Protein AF-0000000084953713 (afdb_homodimer)

Nearest PDB structures (foldseek):
  1vki-assembly1_A  TM=9.094E-01  e=7.513E-18  Agrobacterium fabrum str. C58
  1vjf-assembly1_A  TM=9.190E-01  e=4.445E-17  Caulobacter vibrioides CB15
  8huz-assembly3_B  TM=8.891E-01  e=1.738E-14  Mus musculus
  8huz-assembly4_C  TM=8.453E-01  e=5.450E-14  Mus musculus
  8huz-assembly1_F  TM=8.270E-01  e=1.940E-13  Mus musculus

Structure (mmCIF, N/CA/C/O backbone):
data_AF-0000000084953713-model_v1
#
loop_
_entity.id
_entity.type
_entity.pdbx_description
1 polymer 'YbaK/proline--tRNA ligase associated domain protein'
#
loop_
_atom_site.group_PDB
_atom_site.id
_atom_site.type_symbol
_atom_site.label_atom_id
_atom_site.label_alt_id
_atom_site.label_comp_id
_atom_site.label_asym_id
_atom_site.label_entity_id
_atom_site.label_seq_id
_atom_site.pdbx_PDB_ins_code
_atom_site.Cartn_x
_atom_site.Cartn_y
_atom_site.Cartn_z
_atom_site.occupancy
_atom_site.B_iso_or_equiv
_atom_site.auth_seq_id
_atom_site.auth_comp_id
_atom_site.auth_asym_id
_atom_site.auth_atom_id
_atom_site.pdbx_PDB_model_num
ATOM 1 N N . MET A 1 1 ? -12.742 4.641 20.781 1 95.06 1 MET A N 1
ATOM 2 C CA . MET A 1 1 ? -12.25 4.719 19.406 1 95.06 1 MET A CA 1
ATOM 3 C C . MET A 1 1 ? -10.742 4.488 19.359 1 95.06 1 MET A C 1
ATOM 5 O O . MET A 1 1 ? -10.008 4.961 20.219 1 95.06 1 MET A O 1
ATOM 9 N N . ASN A 1 2 ? -10.25 3.674 18.422 1 96.38 2 ASN A N 1
ATOM 10 C CA . ASN A 1 2 ? -8.812 3.514 18.234 1 96.38 2 ASN A CA 1
ATOM 11 C C . ASN A 1 2 ? -8.148 4.824 17.812 1 96.38 2 ASN A C 1
ATOM 13 O O . ASN A 1 2 ? -8.82 5.734 17.328 1 96.38 2 ASN A O 1
ATOM 17 N N . GLY A 1 3 ? -6.832 4.906 18.094 1 97.62 3 GLY A N 1
ATOM 18 C CA . GLY A 1 3 ? -6.09 6.09 17.703 1 97.62 3 GLY A CA 1
ATOM 19 C C . GLY A 1 3 ? -5.734 6.996 18.859 1 97.62 3 GLY A C 1
ATOM 20 O O . GLY A 1 3 ? -5.777 6.57 20.016 1 97.62 3 GLY A O 1
ATOM 21 N N . ASP A 1 4 ? -5.371 8.211 18.609 1 98.5 4 ASP A N 1
ATOM 22 C CA . ASP A 1 4 ? -4.848 9.141 19.609 1 98.5 4 ASP A CA 1
ATOM 23 C C . ASP A 1 4 ? -5.977 9.938 20.266 1 98.5 4 ASP A C 1
ATOM 25 O O . ASP A 1 4 ? -6.652 10.727 19.609 1 98.5 4 ASP A O 1
ATOM 29 N N . PRO A 1 5 ? -6.18 9.797 21.562 1 98.56 5 PRO A N 1
ATOM 30 C CA . PRO A 1 5 ? -7.246 10.531 22.25 1 98.56 5 PRO A CA 1
ATOM 31 C C . PRO A 1 5 ? -7.082 12.047 22.141 1 98.56 5 PRO A C 1
ATOM 33 O O . PRO A 1 5 ? -8.078 12.781 22.156 1 98.56 5 PRO A O 1
ATOM 36 N N . ARG A 1 6 ? -5.875 12.539 22.047 1 98.62 6 ARG A N 1
ATOM 37 C CA . ARG A 1 6 ? -5.629 13.969 21.922 1 98.62 6 ARG A CA 1
ATOM 38 C C . ARG A 1 6 ? -6.223 14.508 20.625 1 98.62 6 ARG A C 1
ATOM 40 O O . ARG A 1 6 ? -6.691 15.648 20.578 1 98.62 6 ARG A O 1
ATOM 47 N N . LEU A 1 7 ? -6.176 13.648 19.594 1 98.88 7 LEU A N 1
ATOM 48 C CA . LEU A 1 7 ? -6.766 14.039 18.312 1 98.88 7 LEU A CA 1
ATOM 49 C C . LEU A 1 7 ? -8.273 14.227 18.453 1 98.88 7 LEU A C 1
ATOM 51 O O . LEU A 1 7 ? -8.812 15.25 18.016 1 98.88 7 LEU A O 1
ATOM 55 N N . TYR A 1 8 ? -8.914 13.281 19.062 1 98.81 8 TYR A N 1
ATOM 56 C CA . TYR A 1 8 ? -10.367 13.336 19.203 1 98.81 8 TYR A CA 1
ATOM 57 C C . TYR A 1 8 ? -10.789 14.523 20.047 1 98.81 8 TYR A C 1
ATOM 59 O O . TYR A 1 8 ? -11.773 15.195 19.75 1 98.81 8 TYR A O 1
ATOM 67 N N . ALA A 1 9 ? -10.062 14.75 21.078 1 98.75 9 ALA A N 1
ATOM 68 C CA . ALA A 1 9 ? -10.336 15.906 21.922 1 98.75 9 ALA A CA 1
ATOM 69 C C . ALA A 1 9 ? -10.211 17.203 21.141 1 98.75 9 ALA A C 1
ATOM 71 O O . ALA A 1 9 ? -11.039 18.109 21.281 1 98.75 9 ALA A O 1
ATOM 72 N N . LEU A 1 10 ? -9.172 17.297 20.344 1 98.75 10 LEU A N 1
ATOM 73 C CA . LEU A 1 10 ? -8.953 18.5 19.547 1 98.75 10 LEU A CA 1
ATOM 74 C C . LEU A 1 10 ? -10.078 18.688 18.531 1 98.75 10 LEU A C 1
ATOM 76 O O . LEU A 1 10 ? -10.578 19.797 18.359 1 98.75 10 LEU A O 1
ATOM 80 N N . LEU A 1 11 ? -10.484 17.609 17.828 1 98.88 11 LEU A N 1
ATOM 81 C CA . LEU A 1 11 ? -11.555 17.719 16.844 1 98.88 11 LEU A CA 1
ATOM 82 C C . LEU A 1 11 ? -12.859 18.172 17.5 1 98.88 11 LEU A C 1
ATOM 84 O O . LEU A 1 11 ? -13.586 18.984 16.922 1 98.88 11 LEU A O 1
ATOM 88 N N . GLU A 1 12 ? -13.062 17.656 18.672 1 98.69 12 GLU A N 1
ATOM 89 C CA . GLU A 1 12 ? -14.234 18.078 19.422 1 98.69 12 GLU A CA 1
ATOM 90 C C . GLU A 1 12 ? -14.148 19.562 19.781 1 98.69 12 GLU A C 1
ATOM 92 O O . GLU A 1 12 ? -15.117 20.297 19.594 1 98.69 12 GLU A O 1
ATOM 97 N N . GLN A 1 13 ? -13.07 19.969 20.281 1 98.62 13 GLN A N 1
ATOM 98 C CA . GLN A 1 13 ? -12.844 21.375 20.656 1 98.62 13 GLN A CA 1
ATOM 99 C C . GLN A 1 13 ? -13.086 22.297 19.469 1 98.62 13 GLN A C 1
ATOM 101 O O . GLN A 1 13 ? -13.641 23.375 19.625 1 98.62 13 GLN A O 1
ATOM 106 N N . LEU A 1 14 ? -12.68 21.828 18.281 1 98.69 14 LEU A N 1
ATOM 107 C CA . LEU A 1 14 ? -12.781 22.641 17.078 1 98.69 14 LEU A CA 1
ATOM 108 C C . LEU A 1 14 ? -14.164 22.516 16.438 1 98.69 14 LEU A C 1
ATOM 110 O O . LEU A 1 14 ? -14.461 23.172 15.445 1 98.69 14 LEU A O 1
ATOM 114 N N . GLY A 1 15 ? -14.961 21.656 16.953 1 98.75 15 GLY A N 1
ATOM 115 C CA . GLY A 1 15 ? -16.281 21.406 16.375 1 98.75 15 GLY A CA 1
ATOM 116 C C . GLY A 1 15 ? -16.234 20.734 15.023 1 98.75 15 GLY A C 1
ATOM 117 O O . GLY A 1 15 ? -17.078 20.984 14.164 1 98.75 15 GLY A O 1
ATOM 118 N N . ILE A 1 16 ? -15.211 19.969 14.836 1 98.88 16 ILE A N 1
ATOM 119 C CA . ILE A 1 16 ? -15.047 19.281 13.562 1 98.88 16 ILE A CA 1
ATOM 120 C C . ILE A 1 16 ? -15.742 17.922 13.625 1 98.88 16 ILE A C 1
ATOM 122 O O . ILE A 1 16 ? -15.398 17.078 14.445 1 98.88 16 ILE A O 1
ATOM 126 N N . LYS A 1 17 ? -16.703 17.75 12.758 1 98.62 17 LYS A N 1
ATOM 127 C CA . LYS A 1 17 ? -17.406 16.484 12.656 1 98.62 17 LYS A CA 1
ATOM 128 C C . LYS A 1 17 ? -16.641 15.5 11.766 1 98.62 17 LYS A C 1
ATOM 130 O O . LYS A 1 17 ? -15.984 15.906 10.812 1 98.62 17 LYS A O 1
ATOM 135 N N . PHE A 1 18 ? -16.797 14.219 12.086 1 98.75 18 PHE A N 1
ATOM 136 C CA . PHE A 1 18 ? -16.141 13.18 11.297 1 98.75 18 PHE A CA 1
ATOM 137 C C . PHE A 1 18 ? -16.938 11.883 11.352 1 98.75 18 PHE A C 1
ATOM 139 O O . PHE A 1 18 ? -17.766 11.68 12.258 1 98.75 18 PHE A O 1
ATOM 146 N N . GLU A 1 19 ? -16.797 11.094 10.328 1 98.38 19 GLU A N 1
ATOM 147 C CA . GLU A 1 19 ? -17.203 9.695 10.344 1 98.38 19 GLU A CA 1
ATOM 148 C C . GLU A 1 19 ? -16.047 8.781 10.75 1 98.38 19 GLU A C 1
ATOM 150 O O . GLU A 1 19 ? -14.922 8.938 10.266 1 98.38 19 GLU A O 1
ATOM 155 N N . TYR A 1 20 ? -16.281 7.863 11.688 1 98.19 20 TYR A N 1
ATOM 156 C CA . TYR A 1 20 ? -15.289 6.922 12.203 1 98.19 20 TYR A CA 1
ATOM 157 C C . TYR A 1 20 ? -15.508 5.527 11.625 1 98.19 20 TYR A C 1
ATOM 159 O O . TYR A 1 20 ? -16.625 4.996 11.68 1 98.19 20 TYR A O 1
ATOM 167 N N . LEU A 1 21 ? -14.445 4.969 11.031 1 97.69 21 LEU A N 1
ATOM 168 C CA . LEU A 1 21 ? -14.477 3.613 10.492 1 97.69 21 LEU A CA 1
ATOM 169 C C . LEU A 1 21 ? -13.375 2.756 11.109 1 97.69 21 LEU A C 1
ATOM 171 O O . LEU A 1 21 ? -12.195 3.064 10.969 1 97.69 21 LEU A O 1
ATOM 175 N N . GLU A 1 22 ? -13.727 1.697 11.773 1 97.62 22 GLU A N 1
ATOM 176 C CA . GLU A 1 22 ? -12.734 0.752 12.281 1 97.62 22 GLU A CA 1
ATOM 177 C C . GLU A 1 22 ? -12.516 -0.397 11.305 1 97.62 22 GLU A C 1
ATOM 179 O O . GLU A 1 22 ? -13.469 -0.904 10.703 1 97.62 22 GLU A O 1
ATOM 184 N N . HIS A 1 23 ? -11.367 -0.815 11.086 1 96.88 23 HIS A N 1
ATOM 185 C CA . HIS A 1 23 ? -10.992 -1.885 10.172 1 96.88 23 HIS A CA 1
ATOM 186 C C . HIS A 1 23 ? -9.633 -2.479 10.539 1 96.88 23 HIS A C 1
ATOM 188 O O . HIS A 1 23 ? -8.852 -1.849 11.258 1 96.88 23 HIS A O 1
ATOM 194 N N . PRO A 1 24 ? -9.32 -3.734 10.125 1 95.31 24 PRO A N 1
ATOM 195 C CA . PRO A 1 24 ? -7.953 -4.23 10.289 1 95.31 24 PRO A CA 1
ATOM 196 C C . PRO A 1 24 ? -6.945 -3.488 9.414 1 95.31 24 PRO A C 1
ATOM 198 O O . PRO A 1 24 ? -7.34 -2.719 8.531 1 95.31 24 PRO A O 1
ATOM 201 N N . PRO A 1 25 ? -5.668 -3.646 9.742 1 95 25 PRO A N 1
ATOM 202 C CA . PRO A 1 25 ? -4.676 -3.1 8.812 1 95 25 PRO A CA 1
ATOM 203 C C . PRO A 1 25 ? -4.828 -3.652 7.398 1 95 25 PRO A C 1
ATOM 205 O O . PRO A 1 25 ? -5.137 -4.832 7.219 1 95 25 PRO A O 1
ATOM 208 N N . ALA A 1 26 ? -4.668 -2.859 6.426 1 94.25 26 ALA A N 1
ATOM 209 C CA . ALA A 1 26 ? -4.785 -3.258 5.027 1 94.25 26 ALA A CA 1
ATOM 210 C C . ALA A 1 26 ? -3.426 -3.24 4.336 1 94.25 26 ALA A C 1
ATOM 212 O O . ALA A 1 26 ? -2.805 -2.184 4.199 1 94.25 26 ALA A O 1
ATOM 213 N N . PRO A 1 27 ? -3.02 -4.328 3.824 1 93.12 27 PRO A N 1
ATOM 214 C CA . PRO A 1 27 ? -1.682 -4.391 3.232 1 93.12 27 PRO A CA 1
ATOM 215 C C . PRO A 1 27 ? -1.618 -3.754 1.846 1 93.12 27 PRO A C 1
ATOM 217 O O . PRO A 1 27 ? -0.529 -3.453 1.349 1 93.12 27 PRO A O 1
ATOM 220 N N . THR A 1 28 ? -2.822 -3.67 1.147 1 92.94 28 THR A N 1
ATOM 221 C CA . THR A 1 28 ? -2.879 -3.051 -0.172 1 92.94 28 THR A CA 1
ATOM 222 C C . THR A 1 28 ? -4.043 -2.066 -0.257 1 92.94 28 THR A C 1
ATOM 224 O O . THR A 1 28 ? -4.992 -2.148 0.526 1 92.94 28 THR A O 1
ATOM 227 N N . ILE A 1 29 ? -3.939 -1.215 -1.23 1 93 29 ILE A N 1
ATOM 228 C CA . ILE A 1 29 ? -4.977 -0.21 -1.441 1 93 29 ILE A CA 1
ATOM 229 C C . ILE A 1 29 ? -6.297 -0.894 -1.79 1 93 29 ILE A C 1
ATOM 231 O O . ILE A 1 29 ? -7.363 -0.455 -1.357 1 93 29 ILE A O 1
ATOM 235 N N . GLU A 1 30 ? -6.219 -1.999 -2.559 1 94.5 30 GLU A N 1
ATOM 236 C CA . GLU A 1 30 ? -7.422 -2.723 -2.961 1 94.5 30 GLU A CA 1
ATOM 237 C C . GLU A 1 30 ? -8.156 -3.289 -1.748 1 94.5 30 GLU A C 1
ATOM 239 O O . GLU A 1 30 ? -9.383 -3.223 -1.674 1 94.5 30 GLU A O 1
ATOM 244 N N . ILE A 1 31 ? -7.445 -3.789 -0.799 1 94.25 31 ILE A N 1
ATOM 245 C CA . ILE A 1 31 ? -8.039 -4.305 0.432 1 94.25 31 ILE A CA 1
ATOM 246 C C . ILE A 1 31 ? -8.633 -3.152 1.239 1 94.25 31 ILE A C 1
ATOM 248 O O . ILE A 1 31 ? -9.758 -3.248 1.732 1 94.25 31 ILE A O 1
ATOM 252 N N . ALA A 1 32 ? -7.902 -2.078 1.335 1 94.19 32 ALA A N 1
ATOM 253 C CA . ALA A 1 32 ? -8.367 -0.907 2.072 1 94.19 32 ALA A CA 1
ATOM 254 C C . ALA A 1 32 ? -9.695 -0.401 1.514 1 94.19 32 ALA A C 1
ATOM 256 O O . ALA A 1 32 ? -10.602 -0.054 2.271 1 94.19 32 ALA A O 1
ATOM 257 N N . LYS A 1 33 ? -9.797 -0.372 0.27 1 93.31 33 LYS A N 1
ATOM 258 C CA . LYS A 1 33 ? -10.992 0.136 -0.406 1 93.31 33 LYS A CA 1
ATOM 259 C C . LYS A 1 33 ? -12.234 -0.649 0.005 1 93.31 33 LYS A C 1
ATOM 261 O O . LYS A 1 33 ? -13.336 -0.101 0.041 1 93.31 33 LYS A O 1
ATOM 266 N N . GLN A 1 34 ? -12.062 -1.864 0.36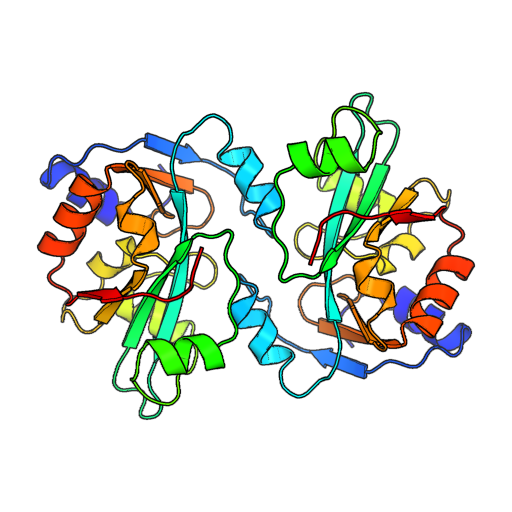5 1 91.19 34 GLN A N 1
ATOM 267 C CA . GLN A 1 34 ? -13.195 -2.668 0.825 1 91.19 34 GLN A CA 1
ATOM 268 C C . GLN A 1 34 ? -13.758 -2.123 2.135 1 91.19 34 GLN A C 1
ATOM 270 O O . GLN A 1 34 ? -14.977 -2.119 2.338 1 91.19 34 GLN A O 1
ATOM 275 N N . TYR A 1 35 ? -12.883 -1.692 2.924 1 92.69 35 TYR A N 1
ATOM 276 C CA . TYR A 1 35 ? -13.305 -1.177 4.223 1 92.69 35 TYR A CA 1
ATOM 277 C C . TYR A 1 35 ? -13.883 0.226 4.094 1 92.69 35 TYR A C 1
ATOM 279 O O . TYR A 1 35 ? -14.617 0.684 4.969 1 92.69 35 TYR A O 1
ATOM 287 N N . TRP A 1 36 ? -13.531 0.849 2.996 1 92.62 36 TRP A N 1
ATOM 288 C CA . TRP A 1 36 ? -13.984 2.213 2.75 1 92.62 36 TRP A CA 1
ATOM 289 C C . TRP A 1 36 ? -15.258 2.219 1.906 1 92.62 36 TRP A C 1
ATOM 291 O O . TRP A 1 36 ? -15.898 3.26 1.748 1 92.62 36 TRP A O 1
ATOM 301 N N . ALA A 1 37 ? -15.602 1.046 1.43 1 88.81 37 ALA A N 1
ATOM 302 C CA . ALA A 1 37 ? -16.75 0.945 0.536 1 88.81 37 ALA A CA 1
ATOM 303 C C . ALA A 1 37 ? -18 1.524 1.187 1 88.81 37 ALA A C 1
ATOM 305 O O . ALA A 1 37 ? -18.281 1.262 2.359 1 88.81 37 ALA A O 1
ATOM 306 N N . GLY A 1 38 ? -18.797 2.311 0.451 1 90.5 38 GLY A N 1
ATOM 307 C CA . GLY A 1 38 ? -20.016 2.91 0.961 1 90.5 38 GLY A CA 1
ATOM 308 C C . GLY A 1 38 ? -19.797 4.289 1.561 1 90.5 38 GLY A C 1
ATOM 309 O O . GLY A 1 38 ? -20.766 4.957 1.955 1 90.5 38 GLY A O 1
ATOM 310 N N . HIS A 1 39 ? -18.547 4.621 1.693 1 92 39 HIS A N 1
ATOM 311 C CA . HIS A 1 39 ? -18.219 5.941 2.215 1 92 39 HIS A CA 1
ATOM 312 C C . HIS A 1 39 ? -17.609 6.82 1.13 1 92 39 HIS A C 1
ATOM 314 O O . HIS A 1 39 ? -16.562 6.484 0.565 1 92 39 HIS A O 1
ATOM 320 N N . ASP A 1 40 ? -18.281 7.859 0.895 1 93.06 40 ASP A N 1
ATOM 321 C CA . ASP A 1 40 ? -17.812 8.773 -0.149 1 93.06 40 ASP A CA 1
ATOM 322 C C . ASP A 1 40 ? -16.734 9.711 0.378 1 93.06 40 ASP A C 1
ATOM 324 O O . ASP A 1 40 ? -17.031 10.695 1.057 1 93.06 40 ASP A O 1
ATOM 328 N N . ALA A 1 41 ? -15.508 9.484 0.083 1 97.44 41 ALA A N 1
ATOM 329 C CA . ALA A 1 41 ? -14.359 10.289 0.479 1 97.44 41 ALA A CA 1
ATOM 330 C C . ALA A 1 41 ? -13.133 9.945 -0.364 1 97.44 41 ALA A C 1
ATOM 332 O O . ALA A 1 41 ? -13.031 8.844 -0.904 1 97.44 41 ALA A O 1
ATOM 333 N N . LYS A 1 42 ? -12.281 10.906 -0.579 1 97.19 42 LYS A N 1
ATOM 334 C CA . LYS A 1 42 ? -10.953 10.617 -1.102 1 97.19 42 LYS A CA 1
ATOM 335 C C . LYS A 1 42 ? -10.023 10.109 0.001 1 97.19 42 LYS A C 1
ATOM 337 O O . LYS A 1 42 ? -9.766 10.82 0.974 1 97.19 42 LYS A O 1
ATOM 342 N N . HIS A 1 43 ? -9.617 8.875 -0.116 1 96.81 43 HIS A N 1
ATOM 343 C CA . HIS A 1 43 ? -8.672 8.312 0.839 1 96.81 43 HIS A CA 1
ATOM 344 C C . HIS A 1 43 ? -7.234 8.672 0.473 1 96.81 43 HIS A C 1
ATOM 346 O O . HIS A 1 43 ? -6.844 8.586 -0.694 1 96.81 43 HIS A O 1
ATOM 352 N N . CYS A 1 44 ? -6.48 9.062 1.479 1 97.56 44 CYS A N 1
ATOM 353 C CA . CYS A 1 44 ? -5.191 9.68 1.204 1 97.56 44 CYS A CA 1
ATOM 354 C C . CYS A 1 44 ? -4.051 8.836 1.76 1 97.56 44 CYS A C 1
ATOM 356 O O . CYS A 1 44 ? -4.23 8.109 2.734 1 97.56 44 CYS A O 1
ATOM 358 N N . LYS A 1 45 ? -2.967 8.859 1.082 1 95.94 45 LYS A N 1
ATOM 359 C CA . LYS A 1 45 ? -1.72 8.383 1.678 1 95.94 45 LYS A CA 1
ATOM 360 C C . LYS A 1 45 ? -0.799 9.547 2.025 1 95.94 45 LYS A C 1
ATOM 362 O O . LYS A 1 45 ? -0.945 10.648 1.483 1 95.94 45 LYS A O 1
ATOM 367 N N . ASN A 1 46 ? 0.09 9.328 2.93 1 98.31 46 ASN A N 1
ATOM 368 C CA . ASN A 1 46 ? 0.958 10.328 3.551 1 98.31 46 ASN A CA 1
ATOM 369 C C . ASN A 1 46 ? 2.414 9.867 3.564 1 98.31 46 ASN A C 1
ATOM 371 O O . ASN A 1 46 ? 2.74 8.836 4.148 1 98.31 46 ASN A O 1
ATOM 375 N N . LEU A 1 47 ? 3.219 10.617 2.91 1 98.5 47 LEU A N 1
ATOM 376 C CA . LEU A 1 47 ? 4.645 10.328 2.832 1 98.5 47 LEU A CA 1
ATOM 377 C C . LEU A 1 47 ? 5.449 11.32 3.66 1 98.5 47 LEU A C 1
ATOM 379 O O . LEU A 1 47 ? 5.281 12.531 3.518 1 98.5 47 LEU A O 1
ATOM 383 N N . PHE A 1 48 ? 6.266 10.844 4.535 1 98.81 48 PHE A N 1
ATOM 384 C CA . PHE A 1 48 ? 7.031 11.688 5.449 1 98.81 48 PHE A CA 1
ATOM 385 C C . PHE A 1 48 ? 8.508 11.672 5.09 1 98.81 48 PHE A C 1
ATOM 387 O O . PHE A 1 48 ? 9.164 10.633 5.184 1 98.81 48 PHE A O 1
ATOM 394 N N . PHE A 1 49 ? 9.055 12.867 4.699 1 98.69 49 PHE A N 1
ATOM 395 C CA . PHE A 1 49 ? 10.414 12.992 4.191 1 98.69 49 PHE A CA 1
ATOM 396 C C . PHE A 1 49 ? 11.242 13.906 5.078 1 98.69 49 PHE A C 1
ATOM 398 O O . PHE A 1 49 ? 10.695 14.695 5.852 1 98.69 49 PHE A O 1
ATOM 405 N N . ARG A 1 50 ? 12.516 13.727 4.973 1 98.44 50 ARG A N 1
ATOM 406 C CA . ARG A 1 50 ? 13.477 14.742 5.395 1 98.44 50 ARG A CA 1
ATOM 407 C C . ARG A 1 50 ? 14.367 15.172 4.234 1 98.44 50 ARG A C 1
ATOM 409 O O . ARG A 1 50 ? 14.523 14.43 3.258 1 98.44 50 ARG A O 1
ATOM 416 N N . ASN A 1 51 ? 14.922 16.375 4.34 1 97.88 51 ASN A N 1
ATOM 417 C CA . ASN A 1 51 ? 15.922 16.797 3.367 1 97.88 51 ASN A CA 1
ATOM 418 C C . ASN A 1 51 ? 17.266 16.141 3.629 1 97.88 51 ASN A C 1
ATOM 420 O O . ASN A 1 51 ? 17.422 15.383 4.59 1 97.88 51 ASN A O 1
ATOM 424 N N . HIS A 1 52 ? 18.188 16.406 2.76 1 95.88 52 HIS A N 1
ATOM 425 C CA . HIS A 1 52 ? 19.5 15.789 2.82 1 95.88 52 HIS A CA 1
ATOM 426 C C . HIS A 1 52 ? 20.203 16.094 4.141 1 95.88 52 HIS A C 1
ATOM 428 O O . HIS A 1 52 ? 20.781 15.203 4.766 1 95.88 52 HIS A O 1
ATOM 434 N N . LYS A 1 53 ? 20.109 17.312 4.578 1 96.88 53 LYS A N 1
ATOM 435 C CA . LYS A 1 53 ? 20.781 17.75 5.805 1 96.88 53 LYS A CA 1
ATOM 436 C C . LYS A 1 53 ? 20.062 17.203 7.039 1 96.88 53 LYS A C 1
ATOM 438 O O . LYS A 1 53 ? 20.641 17.188 8.133 1 96.88 53 LYS A O 1
ATOM 443 N N . GLY A 1 54 ? 18.875 16.828 6.93 1 97.56 54 GLY A N 1
ATOM 444 C CA . GLY A 1 54 ? 18.109 16.219 8.016 1 97.56 54 GLY A CA 1
ATOM 445 C C . GLY A 1 54 ? 17.469 17.234 8.945 1 97.56 54 GLY A C 1
ATOM 446 O O . GLY A 1 54 ? 16.984 16.891 10.016 1 97.56 54 GLY A O 1
ATOM 447 N N . ASN A 1 55 ? 17.469 18.453 8.516 1 97.94 55 ASN A N 1
ATOM 448 C CA . ASN A 1 55 ? 16.953 19.484 9.406 1 97.94 55 ASN A CA 1
ATOM 449 C C . ASN A 1 55 ? 15.625 20.047 8.922 1 97.94 55 ASN A C 1
ATOM 451 O O . ASN A 1 55 ? 15.047 20.938 9.555 1 97.94 55 ASN A O 1
ATOM 455 N N . CYS A 1 56 ? 15.117 19.625 7.781 1 98.56 56 CYS A N 1
ATOM 456 C CA . CYS A 1 56 ? 13.781 19.922 7.281 1 98.56 56 CYS A CA 1
ATOM 457 C C . CYS A 1 56 ? 12.977 18.641 7.082 1 98.56 56 CYS A C 1
ATOM 459 O O . CYS A 1 56 ? 13.508 17.625 6.629 1 98.56 56 CYS A O 1
ATOM 461 N N . HIS A 1 57 ? 11.711 18.703 7.449 1 98.94 57 HIS A N 1
ATOM 462 C CA . HIS A 1 57 ? 10.805 17.562 7.297 1 98.94 57 HIS A CA 1
ATOM 463 C C . HIS A 1 57 ? 9.547 17.953 6.531 1 98.94 57 HIS A C 1
ATOM 465 O O . HIS A 1 57 ? 9.031 19.062 6.703 1 98.94 57 HIS A O 1
ATOM 471 N N . TYR A 1 58 ? 9.094 17.047 5.672 1 98.94 58 TYR A N 1
ATOM 472 C CA . TYR A 1 58 ? 7.965 17.297 4.781 1 98.94 58 TYR A CA 1
ATOM 473 C C . TYR A 1 58 ? 6.938 16.188 4.875 1 98.94 58 TYR A C 1
ATOM 475 O O . TYR A 1 58 ? 7.293 15 4.855 1 98.94 58 TYR A O 1
ATOM 483 N N . LEU A 1 59 ? 5.742 16.516 5.016 1 98.94 59 LEU A N 1
ATOM 484 C CA . LEU A 1 59 ? 4.613 15.602 4.895 1 98.94 59 LEU A CA 1
ATOM 485 C C . LEU A 1 59 ? 3.869 15.828 3.584 1 98.94 59 LEU A C 1
ATOM 487 O O . LEU A 1 59 ? 3.346 16.922 3.338 1 98.94 59 LEU A O 1
ATOM 491 N N . VAL A 1 60 ? 3.889 14.828 2.768 1 98.81 60 VAL A N 1
ATOM 492 C CA . VAL A 1 60 ? 3.26 14.93 1.454 1 98.81 60 VAL A CA 1
ATOM 493 C C . VAL A 1 60 ? 1.965 14.117 1.439 1 98.81 60 VAL A C 1
ATOM 495 O O . VAL A 1 60 ? 1.975 12.914 1.717 1 98.81 60 VAL A O 1
ATOM 498 N N . ILE A 1 61 ? 0.858 14.766 1.118 1 98.75 61 ILE A N 1
ATOM 499 C CA . ILE A 1 61 ? -0.463 14.148 1.154 1 98.75 61 ILE A CA 1
ATOM 500 C C . ILE A 1 61 ? -1.025 14.047 -0.262 1 98.75 61 ILE A C 1
ATOM 502 O O . ILE A 1 61 ? -1.107 15.055 -0.975 1 98.75 61 ILE A O 1
ATOM 506 N N . LEU A 1 62 ? -1.357 12.875 -0.679 1 97.81 62 LEU A N 1
ATOM 507 C CA . LEU A 1 62 ? -1.902 12.648 -2.014 1 97.81 62 LEU A CA 1
ATOM 508 C C . LEU A 1 62 ? -2.883 11.484 -2.012 1 97.81 62 LEU A C 1
ATOM 510 O O . LEU A 1 62 ? -3.062 10.82 -0.987 1 97.81 62 LEU A O 1
ATOM 514 N N . ASP A 1 63 ? -3.57 11.305 -3.125 1 96.62 63 ASP A N 1
ATOM 515 C CA . ASP A 1 63 ? -4.555 10.242 -3.312 1 96.62 63 ASP A CA 1
ATOM 516 C C . ASP A 1 63 ? -3.908 8.867 -3.172 1 96.62 63 ASP A C 1
ATOM 518 O O . ASP A 1 63 ? -2.844 8.609 -3.74 1 96.62 63 ASP A O 1
ATOM 522 N N . CYS A 1 64 ? -4.551 7.98 -2.436 1 94.56 64 CYS A N 1
ATOM 523 C CA . CYS A 1 64 ? -3.992 6.656 -2.184 1 94.56 64 CYS A CA 1
ATOM 524 C C . CYS A 1 64 ? -3.889 5.855 -3.477 1 94.56 64 CYS A C 1
ATOM 526 O O . CYS A 1 64 ? -3.07 4.941 -3.58 1 94.56 64 CYS A O 1
ATOM 528 N N . ASP A 1 65 ? -4.645 6.227 -4.527 1 91.19 65 ASP A N 1
ATOM 529 C CA . ASP A 1 65 ? -4.676 5.504 -5.793 1 91.19 65 ASP A CA 1
ATOM 530 C C . ASP A 1 65 ? -3.467 5.859 -6.656 1 91.19 65 ASP A C 1
ATOM 532 O O . ASP A 1 65 ? -3.182 5.18 -7.645 1 91.19 65 ASP A O 1
ATOM 536 N N . CYS A 1 66 ? -2.801 6.895 -6.191 1 91.25 66 CYS A N 1
ATOM 537 C CA . CYS A 1 66 ? -1.691 7.379 -7.004 1 91.25 66 CYS A CA 1
ATOM 538 C C . CYS A 1 66 ? -0.362 6.844 -6.488 1 91.25 66 CYS A C 1
ATOM 540 O O . CYS A 1 66 ? -0.137 6.793 -5.277 1 91.25 66 CYS A O 1
ATOM 542 N N . ALA A 1 67 ? 0.44 6.344 -7.395 1 89.12 67 ALA A N 1
ATOM 543 C CA . ALA A 1 67 ? 1.805 5.938 -7.066 1 89.12 67 ALA A CA 1
ATOM 544 C C . ALA A 1 67 ? 2.824 6.773 -7.84 1 89.12 67 ALA A C 1
ATOM 546 O O . ALA A 1 67 ? 2.646 7.031 -9.031 1 89.12 67 ALA A O 1
ATOM 547 N N . MET A 1 68 ? 3.832 7.234 -7.102 1 90.12 68 MET A N 1
ATOM 548 C CA . MET A 1 68 ? 4.859 8.07 -7.711 1 90.12 68 MET A CA 1
ATOM 549 C C . MET A 1 68 ? 6.254 7.621 -7.285 1 90.12 68 MET A C 1
ATOM 551 O O . MET A 1 68 ? 6.438 7.137 -6.168 1 90.12 68 MET A O 1
ATOM 555 N N . ASP A 1 69 ? 7.207 7.844 -8.219 1 86.31 69 ASP A N 1
ATOM 556 C CA . ASP A 1 69 ? 8.594 7.641 -7.82 1 86.31 69 ASP A CA 1
ATOM 557 C C . ASP A 1 69 ? 9.133 8.844 -7.047 1 86.31 69 ASP A C 1
ATOM 559 O O . ASP A 1 69 ? 8.695 9.977 -7.27 1 86.31 69 ASP A O 1
ATOM 563 N N . ILE A 1 70 ? 10.023 8.562 -6.207 1 90.94 70 ILE A N 1
ATOM 564 C CA . ILE A 1 70 ? 10.57 9.594 -5.324 1 90.94 70 ILE A CA 1
ATOM 565 C C . ILE A 1 70 ? 11.203 10.703 -6.156 1 90.94 70 ILE A C 1
ATOM 567 O O . ILE A 1 70 ? 11.148 11.875 -5.785 1 90.94 70 ILE A O 1
ATOM 571 N N . HIS A 1 71 ? 11.742 10.367 -7.328 1 91.25 71 HIS A N 1
ATOM 572 C CA . HIS A 1 71 ? 12.375 11.375 -8.172 1 91.25 71 HIS A CA 1
ATOM 573 C C . HIS A 1 71 ? 11.344 12.352 -8.719 1 91.25 71 HIS A C 1
ATOM 575 O O . HIS A 1 71 ? 11.602 13.555 -8.812 1 91.25 71 HIS A O 1
ATOM 581 N N . ALA A 1 72 ? 10.211 11.766 -9.062 1 92.81 72 ALA A N 1
ATOM 582 C CA . ALA A 1 72 ? 9.117 12.625 -9.523 1 92.81 72 ALA A CA 1
ATOM 583 C C . ALA A 1 72 ? 8.641 13.547 -8.406 1 92.81 72 ALA A C 1
ATOM 585 O O . ALA A 1 72 ? 8.375 14.734 -8.648 1 92.81 72 ALA A O 1
ATOM 586 N N . ILE A 1 73 ? 8.625 13.062 -7.227 1 95.44 73 ILE A N 1
ATOM 587 C CA . ILE A 1 73 ? 8.195 13.852 -6.074 1 95.44 73 ILE A CA 1
ATOM 588 C C . ILE A 1 73 ? 9.203 14.961 -5.805 1 95.44 73 ILE A C 1
ATOM 590 O O . ILE A 1 73 ? 8.828 16.125 -5.625 1 95.44 73 ILE A O 1
ATOM 594 N N . GLU A 1 74 ? 10.461 14.617 -5.883 1 95.44 74 GLU A N 1
ATOM 595 C CA . GLU A 1 74 ? 11.547 15.578 -5.68 1 95.44 74 GLU A CA 1
ATOM 596 C C . GLU A 1 74 ? 11.438 16.734 -6.66 1 95.44 74 GLU A C 1
ATOM 598 O O . GLU A 1 74 ? 11.531 17.906 -6.262 1 95.44 74 GLU A O 1
ATOM 603 N N . LYS A 1 75 ? 11.188 16.391 -7.824 1 95.44 75 LYS A N 1
ATOM 604 C CA . LYS A 1 75 ? 11.094 17.406 -8.875 1 95.44 75 LYS A CA 1
ATOM 605 C C . LYS A 1 75 ? 9.93 18.344 -8.633 1 95.44 75 LYS A C 1
ATOM 607 O O . LYS A 1 75 ? 10.055 19.562 -8.828 1 95.44 75 LYS A O 1
ATOM 612 N N . ARG A 1 76 ? 8.867 17.812 -8.172 1 95.69 76 ARG A N 1
ATOM 613 C CA . ARG A 1 76 ? 7.66 18.625 -7.992 1 95.69 76 ARG A CA 1
ATOM 614 C C . ARG A 1 76 ? 7.766 19.484 -6.742 1 95.69 76 ARG A C 1
ATOM 616 O O . ARG A 1 76 ? 7.277 20.625 -6.727 1 95.69 76 ARG A O 1
ATOM 623 N N . LEU A 1 77 ? 8.406 19 -5.703 1 96.81 77 LEU A N 1
ATOM 624 C CA . LEU A 1 77 ? 8.5 19.734 -4.441 1 96.81 77 LEU A CA 1
ATOM 625 C C . LEU A 1 77 ? 9.555 20.828 -4.523 1 96.81 77 LEU A C 1
ATOM 627 O O . LEU A 1 77 ? 9.469 21.828 -3.809 1 96.81 77 LEU A O 1
ATOM 631 N N . GLY A 1 78 ? 10.578 20.656 -5.266 1 96.75 78 GLY A N 1
ATOM 632 C CA . GLY A 1 78 ? 11.641 21.641 -5.422 1 96.75 78 GLY A CA 1
ATOM 633 C C . GLY A 1 78 ? 12.445 21.859 -4.16 1 96.75 78 GLY A C 1
ATOM 634 O O . GLY A 1 78 ? 12.867 22.984 -3.871 1 96.75 78 GLY A O 1
ATOM 635 N N . GLN A 1 79 ? 12.594 20.781 -3.377 1 95.69 79 GLN A N 1
ATOM 636 C CA . GLN A 1 79 ? 13.297 20.906 -2.105 1 95.69 79 GLN A CA 1
ATOM 637 C C . GLN A 1 79 ? 14.625 20.156 -2.137 1 95.69 79 GLN A C 1
ATOM 639 O O . GLN A 1 79 ? 15.227 19.906 -1.09 1 95.69 79 GLN A O 1
ATOM 644 N N . GLY A 1 80 ? 15.039 19.719 -3.338 1 95.75 80 GLY A N 1
ATOM 645 C CA . GLY A 1 80 ? 16.25 18.922 -3.441 1 95.75 80 GLY A CA 1
ATOM 646 C C . GLY A 1 80 ? 16.031 17.453 -3.158 1 95.75 80 GLY A C 1
ATOM 647 O O . GLY A 1 80 ? 14.914 16.953 -3.33 1 95.75 80 GLY A O 1
ATOM 648 N N . LYS A 1 81 ? 17.094 16.766 -2.77 1 95.81 81 LYS A N 1
ATOM 649 C CA . LYS A 1 81 ? 17.047 15.336 -2.512 1 95.81 81 LYS A CA 1
ATOM 650 C C . LYS A 1 81 ? 16.219 15.039 -1.258 1 95.81 81 LYS A C 1
ATOM 652 O O . LYS A 1 81 ? 16.406 15.68 -0.222 1 95.81 81 LYS A O 1
ATOM 657 N N . LEU A 1 82 ? 15.336 14.133 -1.384 1 97.06 82 LEU A N 1
ATOM 658 C CA . LEU A 1 82 ? 14.469 13.727 -0.278 1 97.06 82 LEU A CA 1
ATOM 659 C C . LEU A 1 82 ? 14.805 12.305 0.176 1 97.06 82 LEU A C 1
ATOM 661 O O . LEU A 1 82 ? 15.141 11.453 -0.646 1 97.06 82 LEU A O 1
ATOM 665 N N . THR A 1 83 ? 14.719 12.109 1.432 1 96.38 83 THR A N 1
ATOM 666 C CA . THR A 1 83 ? 14.805 10.789 2.045 1 96.38 83 THR A CA 1
ATOM 667 C C . THR A 1 83 ? 13.609 10.539 2.965 1 96.38 83 THR A C 1
ATOM 669 O O . THR A 1 83 ? 13.164 11.445 3.67 1 96.38 83 THR A O 1
ATOM 672 N N . PHE A 1 84 ? 13.133 9.312 2.889 1 97.25 84 PHE A N 1
ATOM 673 C CA . PHE A 1 84 ? 12.055 9 3.82 1 97.25 84 PHE A CA 1
ATOM 674 C C . PHE A 1 84 ? 12.539 9.133 5.262 1 97.25 84 PHE A C 1
ATOM 676 O O . PHE A 1 84 ? 13.633 8.688 5.598 1 97.25 84 PHE A O 1
ATOM 683 N N . ALA A 1 85 ? 11.688 9.68 6.051 1 97.94 85 ALA A N 1
ATOM 684 C CA . ALA A 1 85 ? 12.055 9.867 7.449 1 97.94 85 ALA A CA 1
ATOM 685 C C . ALA A 1 85 ? 12.031 8.547 8.211 1 97.94 85 ALA A C 1
ATOM 687 O O . ALA A 1 85 ? 11.188 7.684 7.938 1 97.94 85 ALA A O 1
ATOM 688 N N . SER A 1 86 ? 12.875 8.398 9.188 1 97.19 86 SER A N 1
ATOM 689 C CA . SER A 1 86 ? 12.977 7.203 10.016 1 97.19 86 SER A CA 1
ATOM 690 C C . SER A 1 86 ? 11.797 7.094 10.977 1 97.19 86 SER A C 1
ATOM 692 O O . SER A 1 86 ? 11.078 8.07 11.195 1 97.19 86 SER A O 1
ATOM 694 N N . GLU A 1 87 ? 11.672 5.918 11.523 1 97.81 87 GLU A N 1
ATOM 695 C CA . GLU A 1 87 ? 10.664 5.723 12.555 1 97.81 87 GLU A CA 1
ATOM 696 C C . GLU A 1 87 ? 10.875 6.68 13.719 1 97.81 87 GLU A C 1
ATOM 698 O O . GLU A 1 87 ? 9.914 7.238 14.258 1 97.81 87 GLU A O 1
ATOM 703 N N . LYS A 1 88 ? 12.117 6.859 14.125 1 98.25 88 LYS A N 1
ATOM 704 C CA . LYS A 1 88 ? 12.438 7.789 15.203 1 98.25 88 LYS A CA 1
ATOM 705 C C . LYS A 1 88 ? 11.914 9.188 14.898 1 98.25 88 LYS A C 1
ATOM 707 O O . LYS A 1 88 ? 11.336 9.852 15.766 1 98.25 88 LYS A O 1
ATOM 712 N N . ARG A 1 89 ? 12.031 9.656 13.688 1 98.56 89 ARG A N 1
ATOM 713 C CA . ARG A 1 89 ? 11.562 10.969 13.273 1 98.56 89 ARG A CA 1
ATOM 714 C C . ARG A 1 89 ? 10.039 11.016 13.203 1 98.56 89 ARG A C 1
ATOM 716 O O . ARG A 1 89 ? 9.43 12.031 13.539 1 98.56 89 ARG A O 1
ATOM 723 N N . MET A 1 90 ? 9.43 9.922 12.812 1 98.69 90 MET A N 1
ATOM 724 C CA . MET A 1 90 ? 7.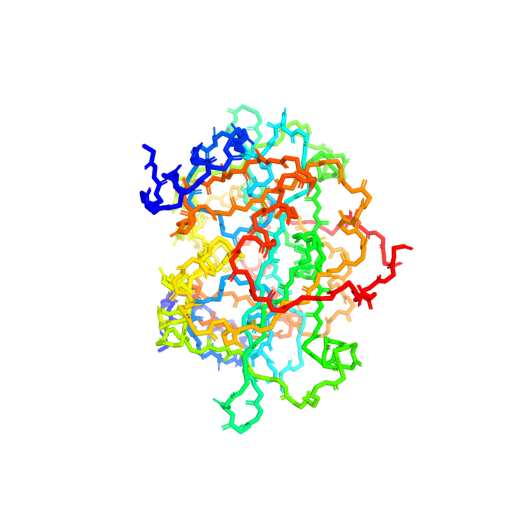977 9.836 12.789 1 98.69 90 MET A CA 1
ATOM 725 C C . MET A 1 90 ? 7.398 10.016 14.195 1 98.69 90 MET A C 1
ATOM 727 O O . MET A 1 90 ? 6.449 10.773 14.383 1 98.69 90 MET A O 1
ATOM 731 N N . VAL A 1 91 ? 8.055 9.281 15.102 1 98.69 91 VAL A N 1
ATOM 732 C CA . VAL A 1 91 ? 7.605 9.375 16.484 1 98.69 91 VAL A CA 1
ATOM 733 C C . VAL A 1 91 ? 7.824 10.789 17.016 1 98.69 91 VAL A C 1
ATOM 735 O O . VAL A 1 91 ? 6.93 11.383 17.625 1 98.69 91 VAL A O 1
ATOM 738 N N . LYS A 1 92 ? 8.922 11.359 16.719 1 98.56 92 LYS A N 1
ATOM 739 C CA . LYS A 1 92 ? 9.297 12.672 17.234 1 98.56 92 LYS A CA 1
ATOM 740 C C . LYS A 1 92 ? 8.359 13.758 16.703 1 98.56 92 LYS A C 1
ATOM 742 O O . LYS A 1 92 ? 7.863 14.586 17.469 1 98.56 92 LYS A O 1
ATOM 747 N N . PHE A 1 93 ? 8.039 13.734 15.453 1 98.75 93 PHE A N 1
ATOM 748 C CA . PHE A 1 93 ? 7.387 14.883 14.836 1 98.75 93 PHE A CA 1
ATOM 749 C C . PHE A 1 93 ? 5.895 14.625 14.664 1 98.75 93 PHE A C 1
ATOM 751 O O . PHE A 1 93 ? 5.094 15.562 14.641 1 98.75 93 PHE A O 1
ATOM 758 N N . LEU A 1 94 ? 5.516 13.344 14.594 1 98.88 94 LEU A N 1
ATOM 759 C CA . LEU A 1 94 ? 4.125 13.055 14.266 1 98.88 94 LEU A CA 1
ATOM 760 C C . LEU A 1 94 ? 3.49 12.172 15.336 1 98.88 94 LEU A C 1
ATOM 762 O O . LEU A 1 94 ? 2.268 12.008 15.375 1 98.88 94 LEU A O 1
ATOM 766 N N . GLY A 1 95 ? 4.27 11.555 16.172 1 98.69 95 GLY A N 1
ATOM 767 C CA . GLY A 1 95 ? 3.738 10.68 17.203 1 98.69 95 GLY A CA 1
ATOM 768 C C . GLY A 1 95 ? 3.201 9.367 16.656 1 98.69 95 GLY A C 1
ATOM 769 O O . GLY A 1 95 ? 2.264 8.797 17.219 1 98.69 95 GLY A O 1
ATOM 770 N N . VAL A 1 96 ? 3.715 8.922 15.531 1 98.62 96 VAL A N 1
ATOM 771 C CA . VAL A 1 96 ? 3.182 7.711 14.914 1 98.62 96 VAL A CA 1
ATOM 772 C C . VAL A 1 96 ? 4.328 6.773 14.547 1 98.62 96 VAL A C 1
ATOM 774 O O . VAL A 1 96 ? 5.496 7.16 14.602 1 98.62 96 VAL A O 1
ATOM 777 N N . THR A 1 97 ? 4.008 5.543 14.203 1 97.38 97 THR A N 1
ATOM 778 C CA . THR A 1 97 ? 4.934 4.527 13.711 1 97.38 97 THR A CA 1
ATOM 779 C C . THR A 1 97 ? 4.672 4.215 12.242 1 97.38 97 THR A C 1
ATOM 781 O O . THR A 1 97 ? 3.645 4.621 11.695 1 97.38 97 THR A O 1
ATOM 784 N N . PRO A 1 98 ? 5.602 3.543 11.609 1 96.38 98 PRO A N 1
ATOM 785 C CA . PRO A 1 98 ? 5.383 3.201 10.203 1 96.38 98 PRO A CA 1
ATOM 786 C C . PRO A 1 98 ? 4.047 2.508 9.961 1 96.38 98 PRO A C 1
ATOM 788 O O . PRO A 1 98 ? 3.654 1.627 10.734 1 96.38 98 PRO A O 1
ATOM 791 N N . GLY A 1 99 ? 3.369 2.906 8.93 1 95.69 99 GLY A N 1
ATOM 792 C CA . GLY A 1 99 ? 2.055 2.371 8.609 1 95.69 99 GLY A CA 1
ATOM 793 C C . GLY A 1 99 ? 0.918 3.256 9.086 1 95.69 99 GLY A C 1
ATOM 794 O O . GLY A 1 99 ? -0.227 3.082 8.664 1 95.69 99 GLY A O 1
ATOM 795 N N . SER A 1 100 ? 1.256 4.266 9.883 1 98 100 SER A N 1
ATOM 796 C CA . SER A 1 100 ? 0.218 5.102 10.477 1 98 100 SER A CA 1
ATOM 797 C C . SER A 1 100 ? 0.478 6.582 10.203 1 98 100 SER A C 1
ATOM 799 O O . SER A 1 100 ? -0.043 7.445 10.914 1 98 100 SER A O 1
ATOM 801 N N . VAL A 1 101 ? 1.342 6.926 9.234 1 98.62 101 VAL A N 1
ATOM 802 C CA . VAL A 1 101 ? 1.636 8.32 8.922 1 98.62 101 VAL A CA 1
ATOM 803 C C . VAL A 1 101 ? 0.348 9.047 8.539 1 98.62 101 VAL A C 1
ATOM 805 O O . VAL A 1 101 ? -0.474 8.508 7.793 1 98.62 101 VAL A O 1
ATOM 808 N N . THR A 1 102 ? 0.235 10.25 9.078 1 98.88 102 THR A N 1
ATOM 809 C CA . THR A 1 102 ? -1.026 10.977 8.953 1 98.88 102 THR A CA 1
ATOM 810 C C . THR A 1 102 ? -0.83 12.461 9.25 1 98.88 102 THR A C 1
ATOM 812 O O . THR A 1 102 ? 0.006 12.828 10.078 1 98.88 102 THR A O 1
ATOM 815 N N . PRO A 1 103 ? -1.604 13.336 8.578 1 98.94 103 PRO A N 1
ATOM 816 C CA . PRO A 1 103 ? -1.542 14.742 8.969 1 98.94 103 PRO A CA 1
ATOM 817 C C . PRO A 1 103 ? -2.018 14.984 10.398 1 98.94 103 PRO A C 1
ATOM 819 O O . PRO A 1 103 ? -1.609 15.961 11.031 1 98.94 103 PRO A O 1
ATOM 822 N N . PHE A 1 104 ? -2.82 14.109 10.922 1 98.94 104 PHE A N 1
ATOM 823 C CA . PHE A 1 104 ? -3.334 14.273 12.281 1 98.94 104 PHE A CA 1
ATOM 824 C C . PHE A 1 104 ? -2.205 14.195 13.305 1 98.94 104 PHE A C 1
ATOM 826 O O . PHE A 1 104 ? -2.326 14.719 14.414 1 98.94 104 PHE A O 1
ATOM 833 N N . GLY A 1 105 ? -1.137 13.57 12.938 1 98.94 105 GLY A N 1
ATOM 834 C CA . GLY A 1 105 ? 0.016 13.484 13.828 1 98.94 105 GLY A CA 1
ATOM 835 C C . GLY A 1 105 ? 0.654 14.828 14.102 1 98.94 105 GLY A C 1
ATOM 836 O O . GLY A 1 105 ? 1.419 14.977 15.062 1 98.94 105 GLY A O 1
ATOM 837 N N . LEU A 1 106 ? 0.331 15.852 13.289 1 98.94 106 LEU A N 1
ATOM 838 C CA . LEU A 1 106 ? 0.906 17.188 13.422 1 98.94 106 LEU A CA 1
ATOM 839 C C . LEU A 1 106 ? 0.549 17.797 14.773 1 98.94 106 LEU A C 1
ATOM 841 O O . LEU A 1 106 ? 1.177 18.766 15.211 1 98.94 106 LEU A O 1
ATOM 845 N N . ILE A 1 107 ? -0.383 17.25 15.5 1 98.88 107 ILE A N 1
ATOM 846 C CA . ILE A 1 107 ? -0.737 17.719 16.844 1 98.88 107 ILE A CA 1
ATOM 847 C C . ILE A 1 107 ? 0.445 17.531 17.781 1 98.88 107 ILE A C 1
ATOM 849 O O . ILE A 1 107 ? 0.501 18.141 18.859 1 98.88 107 ILE A O 1
ATOM 853 N N . HIS A 1 108 ? 1.361 16.703 17.406 1 98.75 108 HIS A N 1
ATOM 854 C CA . HIS A 1 108 ? 2.512 16.406 18.25 1 98.75 108 HIS A CA 1
ATOM 855 C C . HIS A 1 108 ? 3.715 17.266 17.875 1 98.75 108 HIS 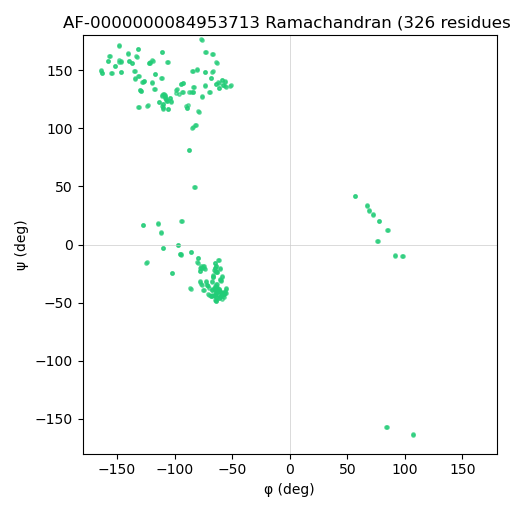A C 1
ATOM 857 O O . HIS A 1 108 ? 4.758 17.203 18.531 1 98.75 108 HIS A 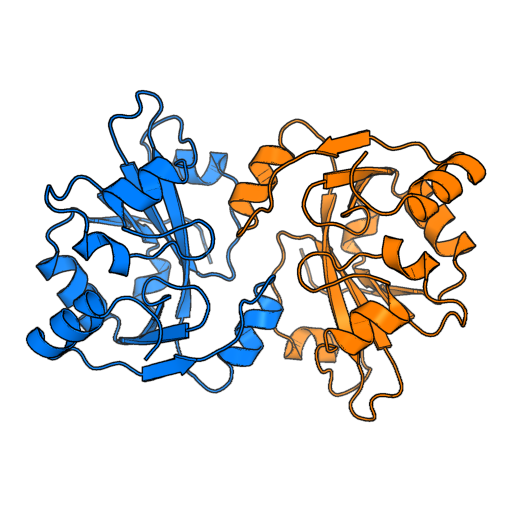O 1
ATOM 863 N N . ASP A 1 109 ? 3.541 17.984 16.75 1 98.69 109 ASP A N 1
ATOM 864 C CA . ASP A 1 109 ? 4.625 18.844 16.281 1 98.69 109 ASP A CA 1
ATOM 865 C C . ASP A 1 109 ? 4.555 20.234 16.922 1 98.69 109 ASP A C 1
ATOM 867 O O . ASP A 1 109 ? 4.258 21.219 16.25 1 98.69 109 ASP A O 1
ATOM 871 N N . GLU A 1 110 ? 5.035 20.359 18.078 1 96.62 110 GLU A N 1
ATOM 872 C CA . GLU A 1 110 ? 4.871 21.547 18.922 1 96.62 110 GLU A CA 1
ATOM 873 C C . GLU A 1 110 ? 5.59 22.75 18.344 1 96.62 110 GLU A C 1
ATOM 875 O O . GLU A 1 110 ? 5.195 23.891 18.578 1 96.62 110 GLU A O 1
ATOM 880 N N . THR A 1 111 ? 6.59 22.562 17.594 1 98.12 111 THR A N 1
ATOM 881 C CA . THR A 1 111 ? 7.383 23.672 17.078 1 98.12 111 THR A CA 1
ATOM 882 C C . THR A 1 111 ? 6.941 24.031 15.664 1 98.12 111 THR A C 1
ATOM 884 O O . THR A 1 111 ? 7.535 24.906 15.023 1 98.12 111 THR A O 1
ATOM 887 N N . HIS A 1 112 ? 5.953 23.297 15.156 1 98.62 112 HIS A N 1
ATOM 888 C CA . HIS A 1 112 ? 5.453 23.516 13.805 1 98.62 112 HIS A CA 1
ATOM 889 C C . HIS A 1 112 ? 6.574 23.406 12.773 1 98.62 112 HIS A C 1
ATOM 891 O O . HIS A 1 112 ? 6.68 24.219 11.867 1 98.62 112 HIS A O 1
ATOM 897 N N . HIS A 1 113 ? 7.371 22.406 13.031 1 98.75 113 HIS A N 1
ATOM 898 C CA . HIS A 1 113 ? 8.586 22.172 12.25 1 98.75 113 HIS A CA 1
ATOM 899 C C . HIS A 1 113 ? 8.258 21.609 10.875 1 98.75 113 HIS A C 1
ATOM 901 O O . HIS A 1 113 ? 8.844 22.016 9.875 1 98.75 113 HIS A O 1
ATOM 907 N N . VAL A 1 114 ? 7.277 20.703 10.734 1 98.94 114 VAL A N 1
ATOM 908 C CA . VAL A 1 114 ? 6.973 19.953 9.523 1 98.94 114 VAL A CA 1
ATOM 909 C C . VAL A 1 114 ? 6.246 20.844 8.516 1 98.94 114 VAL A C 1
ATOM 911 O O . VAL A 1 114 ? 5.289 21.531 8.875 1 98.94 114 VAL A O 1
ATOM 914 N N . HIS A 1 115 ? 6.719 20.922 7.34 1 98.94 115 HIS A N 1
ATOM 915 C CA . HIS A 1 115 ? 5.988 21.562 6.25 1 98.94 115 HIS A CA 1
ATOM 916 C C . HIS A 1 115 ? 5.156 20.547 5.473 1 98.94 115 HIS A C 1
ATOM 918 O O . HIS A 1 115 ? 5.633 19.453 5.156 1 98.94 115 HIS A O 1
ATOM 924 N N . VAL A 1 116 ? 3.924 20.969 5.125 1 98.94 116 VAL A N 1
ATOM 925 C CA . VAL A 1 116 ? 2.996 20.031 4.508 1 98.94 116 VAL A CA 1
ATOM 926 C C . VAL A 1 116 ? 2.775 20.406 3.043 1 98.94 116 VAL A C 1
ATOM 928 O O . VAL A 1 116 ? 2.51 21.562 2.729 1 98.94 116 VAL A O 1
ATOM 931 N N . PHE A 1 117 ? 2.945 19.453 2.18 1 98.88 117 PHE A N 1
ATOM 932 C CA . PHE A 1 117 ? 2.555 19.562 0.782 1 98.88 117 PHE A CA 1
ATOM 933 C C . PHE A 1 117 ? 1.265 18.797 0.511 1 98.88 117 PHE A C 1
ATOM 935 O O . PHE A 1 117 ? 1.173 17.609 0.802 1 98.88 117 PHE A O 1
ATOM 942 N N . LEU A 1 118 ? 0.274 19.5 0.003 1 98.75 118 LEU A N 1
ATOM 943 C CA . LEU A 1 118 ? -0.992 18.875 -0.379 1 98.75 118 LEU A CA 1
ATOM 944 C C . LEU A 1 118 ? -1.14 18.828 -1.896 1 98.75 118 LEU A C 1
ATOM 946 O O . LEU A 1 118 ? -0.979 19.859 -2.568 1 98.75 118 LEU A O 1
ATOM 950 N N . ASP A 1 119 ? -1.434 17.641 -2.4 1 98.38 119 ASP A N 1
ATOM 951 C CA . ASP A 1 119 ? -1.707 17.578 -3.834 1 98.38 119 ASP A CA 1
ATOM 952 C C . ASP A 1 119 ? -2.965 18.375 -4.188 1 98.38 119 ASP A C 1
ATOM 954 O O . ASP A 1 119 ? -4.004 18.219 -3.541 1 98.38 119 ASP A O 1
ATOM 958 N N . ARG A 1 120 ? -2.949 19.109 -5.25 1 97.81 120 ARG A N 1
ATOM 959 C CA . ARG A 1 120 ? -4.043 19.984 -5.656 1 97.81 120 ARG A CA 1
ATOM 960 C C . ARG A 1 120 ? -5.281 19.188 -6.035 1 97.81 120 ARG A C 1
ATOM 962 O O . ARG A 1 120 ? -6.406 19.672 -5.906 1 97.81 120 ARG A O 1
ATOM 969 N N . ASN A 1 121 ? -5.074 17.969 -6.488 1 96.81 121 ASN A N 1
ATOM 970 C CA . ASN A 1 121 ? -6.203 17.125 -6.859 1 96.81 121 ASN A CA 1
ATOM 971 C C . ASN A 1 121 ? -7.125 16.875 -5.672 1 96.81 121 ASN A C 1
ATOM 973 O O . ASN A 1 121 ? -8.305 16.547 -5.852 1 96.81 121 ASN A O 1
ATOM 977 N N . LEU A 1 122 ? -6.648 17.047 -4.488 1 98 122 LEU A N 1
ATOM 978 C CA . LEU A 1 122 ? -7.438 16.797 -3.289 1 98 122 LEU A CA 1
ATOM 979 C C . LEU A 1 122 ? -8.438 17.922 -3.041 1 98 122 LEU A C 1
ATOM 981 O O . LEU A 1 122 ? -9.383 17.75 -2.27 1 98 122 LEU A O 1
ATOM 985 N N . GLN A 1 123 ? -8.219 19.094 -3.617 1 97.44 123 GLN A N 1
ATOM 986 C CA . GLN A 1 123 ? -9.133 20.219 -3.465 1 97.44 123 GLN A CA 1
ATOM 987 C C . GLN A 1 123 ? -10.492 19.906 -4.078 1 97.44 123 GLN A C 1
ATOM 989 O O . GLN A 1 123 ? -11.508 20.484 -3.686 1 97.44 123 GLN A O 1
ATOM 994 N N . LYS A 1 124 ? -10.508 18.969 -5.012 1 95.88 124 LYS A N 1
ATOM 995 C CA . LYS A 1 124 ? -11.734 18.625 -5.723 1 95.88 124 LYS A CA 1
ATOM 996 C C . LYS A 1 124 ? -12.602 17.688 -4.883 1 95.88 124 LYS A C 1
ATOM 998 O O . LYS A 1 124 ? -13.781 17.5 -5.188 1 95.88 124 LYS A O 1
ATOM 1003 N N . ALA A 1 125 ? -12.086 17.109 -3.879 1 97.12 125 ALA A N 1
ATOM 1004 C CA . ALA A 1 125 ? -12.828 16.172 -3.031 1 97.12 125 ALA A CA 1
ATOM 1005 C C . ALA A 1 125 ? -13.57 16.922 -1.925 1 97.12 125 ALA A C 1
ATOM 1007 O O . ALA A 1 125 ? -13 17.781 -1.249 1 97.12 125 ALA A O 1
ATOM 1008 N N . SER A 1 126 ? -14.82 16.609 -1.764 1 98.12 126 SER A N 1
ATOM 1009 C CA . SER A 1 126 ? -15.609 17.219 -0.697 1 98.12 126 SER A CA 1
ATOM 1010 C C . SER A 1 126 ? -15.219 16.672 0.668 1 98.12 126 SER A C 1
ATOM 1012 O O . SER A 1 126 ? -15.312 17.359 1.679 1 98.12 126 SER A O 1
ATOM 1014 N N . ARG A 1 127 ? -14.812 15.375 0.704 1 98.69 127 ARG A N 1
ATOM 1015 C CA . ARG A 1 127 ? -14.414 14.703 1.939 1 98.69 127 ARG A CA 1
ATOM 1016 C C . ARG A 1 127 ? -13.086 13.977 1.766 1 98.69 127 ARG A C 1
ATOM 1018 O O . ARG A 1 127 ? -12.797 13.453 0.687 1 98.69 127 ARG A O 1
ATOM 1025 N N . LEU A 1 128 ? -12.273 13.953 2.799 1 98.81 128 LEU A N 1
ATOM 1026 C CA . LEU A 1 128 ? -10.984 13.266 2.854 1 98.81 128 LEU A CA 1
ATOM 1027 C C . LEU A 1 128 ? -10.953 12.258 3.996 1 98.81 128 LEU A C 1
ATOM 1029 O O . LEU A 1 128 ? -11.703 12.391 4.965 1 98.81 128 LEU A O 1
ATOM 1033 N N . SER A 1 129 ? -10.125 11.312 3.871 1 98.69 129 SER A N 1
ATOM 1034 C CA . SER A 1 129 ? -10 10.266 4.875 1 98.69 129 SER A CA 1
ATOM 1035 C C . SER A 1 129 ? -8.547 10.055 5.289 1 98.69 129 SER A C 1
ATOM 1037 O O . SER A 1 129 ? -7.66 10 4.438 1 98.69 129 SER A O 1
ATOM 1039 N N . PHE A 1 130 ? -8.32 9.984 6.613 1 98.75 130 PHE A N 1
ATOM 1040 C CA . PHE A 1 130 ? -7 9.758 7.188 1 98.75 130 PHE A CA 1
ATOM 1041 C C . PHE A 1 130 ? -7.078 8.805 8.375 1 98.75 130 PHE A C 1
ATOM 1043 O O . PHE A 1 130 ? -8.133 8.648 8.984 1 98.75 130 PHE A O 1
ATOM 1050 N N . HIS A 1 131 ? -5.949 8.211 8.648 1 98.5 131 HIS A N 1
ATOM 1051 C CA . HIS A 1 131 ? -5.828 7.422 9.875 1 98.5 131 HIS A CA 1
ATOM 1052 C C . HIS A 1 131 ? -5.742 8.328 11.102 1 98.5 131 HIS A C 1
ATOM 1054 O O . HIS A 1 131 ? -5.074 9.359 11.07 1 98.5 131 HIS A O 1
ATOM 1060 N N . PRO A 1 132 ? -6.438 8 12.172 1 98.75 132 PRO A N 1
ATOM 1061 C CA . PRO A 1 132 ? -6.352 8.773 13.414 1 98.75 132 PRO A CA 1
ATOM 1062 C C . PRO A 1 132 ? -5.152 8.375 14.273 1 98.75 132 PRO A C 1
ATOM 1064 O O . PRO A 1 132 ? -5.301 8.125 15.469 1 98.75 132 PRO A O 1
ATOM 1067 N N . CYS A 1 133 ? -4.004 8.328 13.656 1 98.75 133 CYS A N 1
ATOM 1068 C CA . CYS A 1 133 ? -2.717 8.078 14.289 1 98.75 133 CYS A CA 1
ATOM 1069 C C . CYS A 1 133 ? -2.545 6.594 14.602 1 98.75 133 CYS A C 1
ATOM 1071 O O . CYS A 1 133 ? -1.778 6.227 15.492 1 98.75 133 CYS A O 1
ATOM 1073 N N . ILE A 1 134 ? -3.299 5.746 13.938 1 98.44 134 ILE A N 1
ATOM 1074 C CA . ILE A 1 134 ? -3.211 4.289 13.945 1 98.44 134 ILE A CA 1
ATOM 1075 C C . ILE A 1 134 ? -3.795 3.734 12.648 1 98.44 134 ILE A C 1
ATOM 1077 O O . ILE A 1 134 ? -4.738 4.301 12.086 1 98.44 134 ILE A O 1
ATOM 1081 N N . ASN A 1 135 ? -3.285 2.635 12.156 1 97.38 135 ASN A N 1
ATOM 1082 C CA . ASN A 1 135 ? -3.693 2.174 10.828 1 97.38 135 ASN A CA 1
ATOM 1083 C C . ASN A 1 135 ? -4.84 1.169 10.914 1 97.38 135 ASN A C 1
ATOM 1085 O O . ASN A 1 135 ? -5.07 0.405 9.977 1 97.38 135 ASN A O 1
ATOM 1089 N N . THR A 1 136 ? -5.582 1.173 12.078 1 98.06 136 THR A N 1
ATOM 1090 C CA . THR A 1 136 ? -6.711 0.256 12.211 1 98.06 136 THR A CA 1
ATOM 1091 C C . THR A 1 136 ? -8.023 1.023 12.297 1 98.06 136 THR A C 1
ATOM 1093 O O . THR A 1 136 ? -9.016 0.513 12.82 1 98.06 136 THR A O 1
ATOM 1096 N N . ALA A 1 137 ? -8.008 2.24 11.898 1 98.31 137 ALA A N 1
ATOM 1097 C CA . ALA A 1 137 ? -9.211 3.066 11.766 1 98.31 137 ALA A CA 1
ATOM 1098 C C . ALA A 1 137 ? -8.992 4.199 10.773 1 98.31 137 ALA A C 1
ATOM 1100 O O . ALA A 1 137 ? -7.852 4.508 10.406 1 98.31 137 ALA A O 1
ATOM 1101 N N . SER A 1 138 ? -10.07 4.766 10.312 1 98.31 138 SER A N 1
ATOM 1102 C CA . SER A 1 138 ? -10.062 5.934 9.438 1 98.31 138 SER A CA 1
ATOM 1103 C C . SER A 1 138 ? -11.078 6.977 9.898 1 98.31 138 SER A C 1
ATOM 1105 O O . SER A 1 138 ? -12.141 6.629 10.414 1 98.31 138 SER A O 1
ATOM 1107 N N . LEU A 1 139 ? -10.703 8.18 9.766 1 98.75 139 LEU A N 1
ATOM 1108 C CA . LEU A 1 139 ? -11.617 9.297 9.945 1 98.75 139 LEU A CA 1
ATOM 1109 C C . LEU A 1 139 ? -11.93 9.961 8.609 1 98.75 139 LEU A C 1
ATOM 1111 O O . LEU A 1 139 ? -11.016 10.281 7.844 1 98.75 139 LEU A O 1
ATOM 1115 N N . ILE A 1 140 ? -13.164 10.133 8.352 1 98.75 140 ILE A N 1
ATOM 1116 C CA . ILE A 1 140 ? -13.625 10.883 7.184 1 98.75 140 ILE A CA 1
ATOM 1117 C C . ILE A 1 140 ? -14.188 12.227 7.625 1 98.75 140 ILE A C 1
ATOM 1119 O O . ILE A 1 140 ? -15.055 12.289 8.5 1 98.75 140 ILE A O 1
ATOM 1123 N N . LEU A 1 141 ? -13.711 13.258 7.121 1 98.81 141 LEU A N 1
ATOM 1124 C CA . LEU A 1 141 ? -14.195 14.602 7.438 1 98.81 141 LEU A CA 1
ATOM 1125 C C . LEU A 1 141 ? -14.234 15.477 6.188 1 98.81 141 LEU A C 1
ATOM 1127 O O . LEU A 1 141 ? -13.648 15.125 5.16 1 98.81 141 LEU A O 1
ATOM 1131 N N . SER A 1 142 ? -14.945 16.594 6.273 1 98.81 142 SER A N 1
ATOM 1132 C CA . SER A 1 142 ? -15.016 17.484 5.117 1 98.81 142 SER A CA 1
ATOM 1133 C C . SER A 1 142 ? -13.656 18.109 4.824 1 98.81 142 SER A C 1
ATOM 1135 O O . SER A 1 142 ? -12.852 18.312 5.738 1 98.81 142 SER A O 1
ATOM 1137 N N . ASN A 1 143 ? -13.43 18.375 3.547 1 98.81 143 ASN A N 1
ATOM 1138 C CA . ASN A 1 143 ? -12.203 19.062 3.17 1 98.81 143 ASN A CA 1
ATOM 1139 C C . ASN A 1 143 ? -12.062 20.406 3.893 1 98.81 143 ASN A C 1
ATOM 1141 O O . ASN A 1 143 ? -10.977 20.75 4.371 1 98.81 143 ASN A O 1
ATOM 1145 N N . SER A 1 144 ? -13.141 21.156 4.027 1 98.69 144 SER A N 1
ATOM 1146 C CA . SER A 1 144 ? -13.141 22.422 4.75 1 98.69 144 SER A CA 1
ATOM 1147 C C . SER A 1 144 ? -12.75 22.234 6.211 1 98.69 144 SER A C 1
ATOM 1149 O O . SER A 1 144 ? -11.984 23.016 6.766 1 98.69 144 SER A O 1
ATOM 1151 N N . ASP A 1 145 ? -13.25 21.156 6.828 1 98.88 145 ASP A N 1
ATOM 1152 C CA . ASP A 1 145 ? -12.914 20.891 8.219 1 98.88 145 ASP A CA 1
ATOM 1153 C C . ASP A 1 145 ? -11.453 20.453 8.359 1 98.88 145 ASP A C 1
ATOM 1155 O O . ASP A 1 145 ? -10.797 20.781 9.344 1 98.88 145 ASP A O 1
ATOM 1159 N N . PHE A 1 146 ? -10.977 19.719 7.406 1 98.94 146 PHE A N 1
ATOM 1160 C CA . PHE A 1 146 ? -9.562 19.359 7.418 1 98.94 146 PHE A CA 1
ATOM 1161 C C . PHE A 1 146 ? -8.688 20.609 7.379 1 98.94 146 PHE A C 1
ATOM 1163 O O . PHE A 1 146 ? -7.691 20.703 8.102 1 98.94 146 PHE A O 1
ATOM 1170 N N . MET A 1 147 ? -9.117 21.594 6.543 1 98.81 147 MET A N 1
ATOM 1171 C CA . MET A 1 147 ? -8.352 22.828 6.465 1 98.81 147 MET A CA 1
ATOM 1172 C C . MET A 1 147 ? -8.43 23.609 7.773 1 98.81 147 MET A C 1
ATOM 1174 O O . MET A 1 147 ? -7.469 24.266 8.172 1 98.81 147 MET A O 1
ATOM 1178 N N . ARG A 1 148 ? -9.508 23.531 8.484 1 98.81 148 ARG A N 1
ATOM 1179 C CA . ARG A 1 148 ? -9.594 24.141 9.812 1 98.81 148 ARG A CA 1
ATOM 1180 C C . ARG A 1 148 ? -8.609 23.484 10.773 1 98.81 148 ARG A C 1
ATOM 1182 O O . ARG A 1 148 ? -7.984 24.172 11.586 1 98.81 148 ARG A O 1
ATOM 1189 N N . PHE A 1 149 ? -8.484 22.156 10.695 1 98.94 149 PHE A N 1
ATOM 1190 C CA . PHE A 1 149 ? -7.488 21.438 11.484 1 98.94 149 PHE A CA 1
ATOM 1191 C C . PHE A 1 149 ? -6.082 21.906 11.148 1 98.94 149 PHE A C 1
ATOM 1193 O O . PHE A 1 149 ? -5.293 22.219 12.047 1 98.94 149 PHE A O 1
ATOM 1200 N N . MET A 1 150 ? -5.805 22.031 9.82 1 98.88 150 MET A N 1
ATOM 1201 C CA . MET A 1 150 ? -4.484 22.469 9.375 1 98.88 150 MET A CA 1
ATOM 1202 C C . MET A 1 150 ? -4.176 23.859 9.883 1 98.88 150 MET A C 1
ATOM 1204 O O . MET A 1 150 ? -3.057 24.141 10.32 1 98.88 150 MET A O 1
ATOM 1208 N N . ASP A 1 151 ? -5.195 24.719 9.852 1 98.69 151 ASP A N 1
ATOM 1209 C CA . ASP A 1 151 ? -5.016 26.078 10.336 1 98.69 151 ASP A CA 1
ATOM 1210 C C . ASP A 1 151 ? -4.727 26.094 11.836 1 98.69 151 ASP A C 1
ATOM 1212 O O . ASP A 1 151 ? -3.918 26.891 12.312 1 98.69 151 ASP A O 1
ATOM 1216 N N . HIS A 1 152 ? -5.312 25.234 12.539 1 98.75 152 HIS A N 1
ATOM 1217 C CA . HIS A 1 152 ? -5.172 25.219 13.992 1 98.75 152 HIS A CA 1
ATOM 1218 C C . HIS A 1 152 ? -3.773 24.766 14.406 1 98.75 152 HIS A C 1
ATOM 1220 O O . HIS A 1 152 ? -3.188 25.312 15.336 1 98.75 152 HIS A O 1
ATOM 1226 N N . VAL A 1 153 ? -3.223 23.703 13.727 1 98.5 153 VAL A N 1
ATOM 1227 C CA . VAL A 1 153 ? -1.944 23.141 14.156 1 98.5 153 VAL A CA 1
ATOM 1228 C C . VAL A 1 153 ? -0.807 24.078 13.734 1 98.5 153 VAL A C 1
ATOM 1230 O O . VAL A 1 153 ? 0.321 23.938 14.219 1 98.5 153 VAL A O 1
ATOM 1233 N N . GLN A 1 154 ? -1.024 24.953 12.82 1 98.56 154 GLN A N 1
ATOM 1234 C CA . GLN A 1 154 ? -0.194 26.109 12.484 1 98.56 154 GLN A CA 1
ATOM 1235 C C . GLN A 1 154 ? 1.043 25.672 11.695 1 98.56 154 GLN A C 1
ATOM 1237 O O . GLN A 1 154 ? 1.911 26.5 11.398 1 98.56 154 GLN A O 1
ATOM 1242 N N . ASN A 1 155 ? 1.212 24.422 11.359 1 98.88 155 ASN A N 1
ATOM 1243 C CA . ASN A 1 155 ? 2.242 24.031 10.398 1 98.88 155 ASN A CA 1
ATOM 1244 C C . ASN A 1 155 ? 2.045 24.719 9.055 1 98.88 155 ASN A C 1
ATOM 1246 O O . ASN A 1 155 ? 0.911 24.938 8.625 1 98.88 155 ASN A O 1
ATOM 1250 N N . THR A 1 156 ? 3.135 25.109 8.438 1 98.81 156 THR A N 1
ATOM 1251 C CA . THR A 1 156 ? 3.021 25.672 7.094 1 98.81 156 THR A CA 1
ATOM 1252 C C . THR A 1 156 ? 2.605 24.594 6.094 1 98.81 156 THR A C 1
ATOM 1254 O O . THR A 1 156 ? 2.961 23.422 6.254 1 98.81 156 THR A O 1
ATOM 1257 N N . TYR A 1 157 ? 1.771 25.016 5.125 1 98.81 157 TYR A N 1
ATOM 1258 C CA . TYR A 1 157 ? 1.371 24.078 4.078 1 98.81 157 TYR A CA 1
ATOM 1259 C C . TYR A 1 157 ? 1.176 24.797 2.75 1 98.81 157 TYR A C 1
ATOM 1261 O O . TYR A 1 157 ? 1.039 26.016 2.715 1 98.81 157 TYR A O 1
ATOM 1269 N N . GLU A 1 158 ? 1.264 24.094 1.68 1 98.56 158 GLU A N 1
ATOM 1270 C CA . GLU A 1 158 ? 0.978 24.625 0.349 1 98.56 158 GLU A CA 1
ATOM 1271 C C . GLU A 1 158 ? 0.36 23.547 -0.548 1 98.56 158 GLU A C 1
ATOM 1273 O O . GLU A 1 158 ? 0.618 22.359 -0.37 1 98.56 158 GLU A O 1
ATOM 1278 N N . TRP A 1 159 ? -0.51 24 -1.464 1 98.44 159 TRP A N 1
ATOM 1279 C CA . TRP A 1 159 ? -1.055 23.156 -2.521 1 98.44 159 TRP A CA 1
ATOM 1280 C C . TRP A 1 159 ? -0.105 23.094 -3.713 1 98.44 159 TRP A C 1
ATOM 1282 O O . TRP A 1 159 ? 0.383 24.125 -4.18 1 98.44 159 TRP A O 1
ATOM 1292 N N . ILE A 1 160 ? 0.145 21.891 -4.168 1 97.88 160 ILE A N 1
ATOM 1293 C CA . ILE A 1 160 ? 1.047 21.75 -5.309 1 97.88 160 ILE A CA 1
ATOM 1294 C C . ILE A 1 160 ? 0.474 20.734 -6.293 1 97.88 160 ILE A C 1
ATOM 1296 O O . ILE A 1 160 ? -0.333 19.875 -5.914 1 97.88 160 ILE A O 1
ATOM 1300 N N . ASP A 1 161 ? 0.841 20.797 -7.59 1 96.38 161 ASP A N 1
ATOM 1301 C CA . ASP A 1 161 ? 0.513 19.781 -8.586 1 96.38 161 ASP A CA 1
ATOM 1302 C C . ASP A 1 161 ? 1.519 18.641 -8.555 1 96.38 161 ASP A C 1
ATOM 1304 O O . ASP A 1 161 ? 2.621 18.75 -9.094 1 96.38 161 ASP A O 1
ATOM 1308 N N . LEU A 1 162 ? 1.154 17.578 -7.949 1 95.62 162 LEU A N 1
ATOM 1309 C CA . LEU A 1 162 ? 2.072 16.453 -7.852 1 95.62 162 LEU A CA 1
ATOM 1310 C C . LEU A 1 162 ? 1.965 15.555 -9.078 1 95.62 162 LEU A C 1
ATOM 1312 O O . LEU A 1 162 ? 2.955 14.953 -9.508 1 95.62 162 LEU A O 1
ATOM 1316 N N . TYR A 1 163 ? 0.774 15.383 -9.57 1 89.94 163 TYR A N 1
ATOM 1317 C CA . TYR A 1 163 ? 0.542 14.562 -10.75 1 89.94 163 TYR A CA 1
ATOM 1318 C C . TYR A 1 163 ? -0.645 15.086 -11.555 1 89.94 163 TYR A C 1
ATOM 1320 O O . TYR A 1 163 ? -1.433 15.898 -11.055 1 89.94 163 TYR A O 1
ATOM 1328 N N . ASN A 1 164 ? -0.616 14.711 -12.844 1 81.19 164 ASN A N 1
ATOM 1329 C CA . ASN A 1 164 ? -1.71 15.133 -13.711 1 81.19 164 ASN A CA 1
ATOM 1330 C C . ASN A 1 164 ? -2.775 14.047 -13.844 1 81.19 164 ASN A C 1
ATOM 1332 O O . ASN A 1 164 ? -2.455 12.859 -13.906 1 81.19 164 ASN A O 1
ATOM 1336 N N . LEU A 1 165 ? -4.027 14.359 -13.641 1 69.19 165 LEU A N 1
ATOM 1337 C CA . LEU A 1 165 ? -5.125 13.43 -13.883 1 69.19 165 LEU A CA 1
ATOM 1338 C C . LEU A 1 165 ? -5.551 13.461 -15.344 1 69.19 165 LEU A C 1
ATOM 1340 O O . LEU A 1 165 ? -5.465 14.5 -16 1 69.19 165 LEU A O 1
ATOM 1344 N N . MET B 1 1 ? 18.625 -16.875 4.332 1 95.25 1 MET B N 1
ATOM 1345 C CA . MET B 1 1 ? 17.688 -16.016 3.623 1 95.25 1 MET B CA 1
ATOM 1346 C C . MET B 1 1 ? 16.312 -16.062 4.262 1 95.25 1 MET B C 1
ATOM 1348 O O . MET B 1 1 ? 15.852 -17.125 4.68 1 95.25 1 MET B O 1
ATOM 1352 N N . ASN B 1 2 ? 15.664 -14.898 4.453 1 96.5 2 ASN B N 1
ATOM 1353 C CA . ASN B 1 2 ? 14.289 -14.891 4.941 1 96.5 2 ASN B CA 1
ATOM 1354 C C . ASN B 1 2 ? 13.336 -15.547 3.953 1 96.5 2 ASN B C 1
ATOM 1356 O O . ASN B 1 2 ? 13.656 -15.68 2.77 1 96.5 2 ASN B O 1
ATOM 1360 N N . GLY B 1 3 ? 12.188 -16.016 4.488 1 97.62 3 GLY B N 1
ATOM 1361 C CA . GLY B 1 3 ? 11.188 -16.609 3.623 1 97.62 3 GLY B CA 1
ATOM 1362 C C . GLY B 1 3 ? 11.102 -18.125 3.768 1 97.62 3 GLY B C 1
ATOM 1363 O O . GLY B 1 3 ? 11.594 -18.688 4.75 1 97.62 3 GLY B O 1
ATOM 1364 N N . ASP B 1 4 ? 10.492 -18.797 2.857 1 98.5 4 ASP B N 1
ATOM 1365 C CA . ASP B 1 4 ? 10.188 -20.219 2.934 1 98.5 4 ASP B CA 1
ATOM 1366 C C . ASP B 1 4 ? 11.336 -21.062 2.365 1 98.5 4 ASP B C 1
ATOM 1368 O O . ASP B 1 4 ? 11.617 -21 1.169 1 98.5 4 ASP B O 1
ATOM 1372 N N . PRO B 1 5 ? 11.969 -21.891 3.168 1 98.56 5 PRO B N 1
ATOM 1373 C CA . PRO B 1 5 ? 13.078 -22.719 2.682 1 98.56 5 PRO B CA 1
ATOM 1374 C C . PRO B 1 5 ? 12.656 -23.672 1.562 1 98.56 5 PRO B C 1
ATOM 1376 O O . PRO B 1 5 ? 13.469 -24 0.697 1 98.56 5 PRO B O 1
ATOM 1379 N N . ARG B 1 6 ? 11.43 -24.109 1.546 1 98.62 6 ARG B N 1
ATOM 1380 C CA . ARG B 1 6 ? 10.938 -25 0.497 1 98.62 6 ARG B CA 1
ATOM 1381 C C . ARG B 1 6 ? 10.969 -24.312 -0.864 1 98.62 6 ARG B C 1
ATOM 1383 O O . ARG B 1 6 ? 11.211 -24.953 -1.885 1 98.62 6 ARG B O 1
ATOM 1390 N N . LEU B 1 7 ? 10.719 -23.016 -0.825 1 98.88 7 LEU B N 1
ATOM 1391 C CA . LEU B 1 7 ? 10.781 -22.234 -2.061 1 98.88 7 LEU B CA 1
ATOM 1392 C C . LEU B 1 7 ? 12.195 -22.234 -2.627 1 98.88 7 LEU B C 1
ATOM 1394 O O . LEU B 1 7 ? 12.398 -22.516 -3.809 1 98.88 7 LEU B O 1
ATOM 1398 N N . TYR B 1 8 ? 13.148 -21.953 -1.789 1 98.81 8 TYR B N 1
ATOM 1399 C CA . TYR B 1 8 ? 14.539 -21.859 -2.232 1 98.81 8 TYR B CA 1
ATOM 1400 C C . TYR B 1 8 ? 15.023 -23.219 -2.74 1 98.81 8 TYR B C 1
ATOM 1402 O O . TYR B 1 8 ? 15.742 -23.281 -3.742 1 98.81 8 TYR B O 1
ATOM 1410 N N . ALA B 1 9 ? 14.656 -24.234 -2.049 1 98.75 9 ALA B N 1
ATOM 1411 C CA . ALA B 1 9 ? 15.016 -25.578 -2.484 1 98.75 9 ALA B CA 1
ATOM 1412 C C . ALA B 1 9 ? 14.438 -25.875 -3.861 1 98.75 9 ALA B C 1
ATOM 1414 O O . ALA B 1 9 ? 15.117 -26.453 -4.719 1 98.75 9 ALA B O 1
ATOM 1415 N N . LEU B 1 10 ? 13.203 -25.516 -4.055 1 98.75 10 LEU B N 1
ATOM 1416 C CA . LEU B 1 10 ? 12.547 -25.766 -5.336 1 98.75 10 LEU B CA 1
ATOM 1417 C C . LEU B 1 10 ? 13.219 -24.969 -6.453 1 98.75 10 LEU B C 1
ATOM 1419 O O . LEU B 1 10 ? 13.461 -25.5 -7.539 1 98.75 10 LEU B O 1
ATOM 1423 N N . LEU B 1 11 ? 13.539 -23.672 -6.211 1 98.88 11 LEU B N 1
ATOM 1424 C CA . LEU B 1 11 ? 14.188 -22.859 -7.227 1 98.88 11 LEU B CA 1
ATOM 1425 C C . LEU B 1 11 ? 15.547 -23.438 -7.609 1 98.88 11 LEU B C 1
ATOM 1427 O O . LEU B 1 11 ? 15.914 -23.453 -8.789 1 98.88 11 LEU B O 1
ATOM 1431 N N . GLU B 1 12 ? 16.203 -23.922 -6.605 1 98.69 12 GLU B N 1
ATOM 1432 C CA . GLU B 1 12 ? 17.484 -24.578 -6.859 1 98.69 12 GLU B CA 1
ATOM 1433 C C . GLU B 1 12 ? 17.297 -25.828 -7.707 1 98.69 12 GLU B C 1
ATOM 1435 O O . GLU B 1 12 ? 18.016 -26.047 -8.68 1 98.69 12 GLU B O 1
ATOM 1440 N N . GLN B 1 13 ? 16.391 -26.641 -7.348 1 98.62 13 GLN B N 1
ATOM 1441 C CA . GLN B 1 13 ? 16.078 -27.875 -8.078 1 98.62 13 GLN B CA 1
ATOM 1442 C C . GLN B 1 13 ? 15.766 -27.578 -9.539 1 98.62 13 GLN B C 1
ATOM 1444 O O . GLN B 1 13 ? 16.172 -28.328 -10.43 1 98.62 13 GLN B O 1
ATOM 1449 N N . LEU B 1 14 ? 15.07 -26.469 -9.766 1 98.69 14 LEU B N 1
ATOM 1450 C CA . LEU B 1 14 ? 14.641 -26.109 -11.109 1 98.69 14 LEU B CA 1
ATOM 1451 C C . LEU B 1 14 ? 15.742 -25.344 -11.844 1 98.69 14 LEU B C 1
ATOM 1453 O O . LEU B 1 14 ?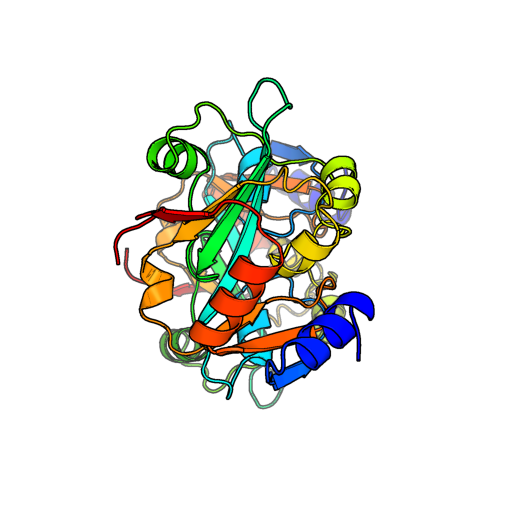 15.586 -25 -13.023 1 98.69 14 LEU B O 1
ATOM 1457 N N . GLY B 1 15 ? 16.797 -25.016 -11.172 1 98.75 15 GLY B N 1
ATOM 1458 C CA . GLY B 1 15 ? 17.875 -24.234 -11.766 1 98.75 15 GLY B CA 1
ATOM 1459 C C . GLY B 1 15 ? 17.484 -22.797 -12.062 1 98.75 15 GLY B C 1
ATOM 1460 O O . GLY B 1 15 ? 17.953 -22.203 -13.031 1 98.75 15 GLY B O 1
ATOM 1461 N N . ILE B 1 16 ? 16.578 -22.328 -11.281 1 98.88 16 ILE B N 1
ATOM 1462 C CA . ILE B 1 16 ? 16.109 -20.953 -11.469 1 98.88 16 ILE B CA 1
ATOM 1463 C C . ILE B 1 16 ? 16.984 -20 -10.672 1 98.88 16 ILE B C 1
ATOM 1465 O O . ILE B 1 16 ? 17.062 -20.094 -9.445 1 98.88 16 ILE B O 1
ATOM 1469 N N . LYS B 1 17 ? 17.609 -19.094 -11.375 1 98.62 17 LYS B N 1
ATOM 1470 C CA . LYS B 1 17 ? 18.438 -18.078 -10.734 1 98.62 17 LYS B CA 1
ATOM 1471 C C . LYS B 1 17 ? 17.578 -16.891 -10.289 1 98.62 17 LYS B C 1
ATOM 1473 O O . LYS B 1 17 ? 16.594 -16.547 -10.938 1 98.62 17 LYS B O 1
ATOM 1478 N N . PHE B 1 18 ? 18.031 -16.266 -9.203 1 98.75 18 PHE B N 1
ATOM 1479 C CA . PHE B 1 18 ? 17.328 -15.094 -8.695 1 98.75 18 PHE B CA 1
ATOM 1480 C C . PHE B 1 18 ? 18.281 -14.156 -7.969 1 98.75 18 PHE B C 1
ATOM 1482 O O . PHE B 1 18 ? 19.359 -14.57 -7.551 1 98.75 18 PHE B O 1
ATOM 1489 N N . GLU B 1 19 ? 17.922 -12.891 -7.949 1 98.38 19 GLU B N 1
ATOM 1490 C CA . GLU B 1 19 ? 18.531 -11.914 -7.047 1 98.38 19 GLU B CA 1
ATOM 1491 C C . GLU B 1 19 ? 17.719 -11.781 -5.758 1 98.38 19 GLU B C 1
ATOM 1493 O O . GLU B 1 19 ? 16.5 -11.695 -5.789 1 98.38 19 GLU B O 1
ATOM 1498 N N . TYR B 1 20 ? 18.391 -11.836 -4.602 1 98.19 20 TYR B N 1
ATOM 1499 C CA . TYR B 1 20 ? 17.781 -11.742 -3.283 1 98.19 20 TYR B CA 1
ATOM 1500 C C . TYR B 1 20 ? 18.016 -10.359 -2.672 1 98.19 20 TYR B C 1
ATOM 1502 O O . TYR B 1 20 ? 19.141 -9.883 -2.617 1 98.19 20 TYR B O 1
ATOM 1510 N N . LEU B 1 21 ? 16.906 -9.711 -2.262 1 97.69 21 LEU B N 1
ATOM 1511 C CA . LEU B 1 21 ? 16.969 -8.422 -1.594 1 97.69 21 LEU B CA 1
ATOM 1512 C C . LEU B 1 21 ? 16.281 -8.477 -0.232 1 97.69 21 LEU B C 1
ATOM 1514 O O . LEU B 1 21 ? 15.086 -8.758 -0.147 1 97.69 21 LEU B O 1
ATOM 1518 N N . GLU B 1 22 ? 17 -8.211 0.813 1 97.62 22 GLU B N 1
ATOM 1519 C CA . GLU B 1 22 ? 16.391 -8.117 2.141 1 97.62 22 GLU B CA 1
ATOM 1520 C C . GLU B 1 22 ? 16.047 -6.668 2.482 1 97.62 22 GLU B C 1
ATOM 1522 O O . GLU B 1 22 ? 16.812 -5.75 2.186 1 97.62 22 GLU B O 1
ATOM 1527 N N . HIS B 1 23 ? 14.961 -6.402 3.049 1 96.88 23 HIS B N 1
ATOM 1528 C CA . HIS B 1 23 ? 14.477 -5.078 3.416 1 96.88 23 HIS B CA 1
ATOM 1529 C C . HIS B 1 23 ? 13.43 -5.16 4.523 1 96.88 23 HIS B C 1
ATOM 1531 O O . HIS B 1 23 ? 12.836 -6.215 4.742 1 96.88 23 HIS B O 1
ATOM 1537 N N . PRO B 1 24 ? 13.195 -4.07 5.289 1 95.25 24 PRO B N 1
ATOM 1538 C CA . PRO B 1 24 ? 12.047 -4.062 6.203 1 95.25 24 PRO B CA 1
ATOM 1539 C C . PRO B 1 24 ? 10.711 -4.062 5.469 1 95.25 24 PRO B C 1
ATOM 1541 O O . PRO B 1 24 ? 10.664 -3.871 4.254 1 95.25 24 PRO B O 1
ATOM 1544 N N . PRO B 1 25 ? 9.641 -4.395 6.219 1 95 25 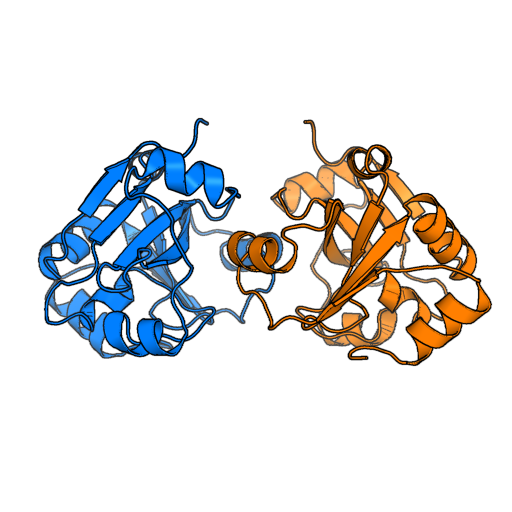PRO B N 1
ATOM 1545 C CA . PRO B 1 25 ? 8.328 -4.23 5.598 1 95 25 PRO B CA 1
ATOM 1546 C C . PRO B 1 25 ? 8.078 -2.805 5.105 1 95 25 PRO B C 1
ATOM 1548 O O . PRO B 1 25 ? 8.492 -1.843 5.758 1 95 25 PRO B O 1
ATOM 1551 N N . ALA B 1 26 ? 7.48 -2.639 4.008 1 94.19 26 ALA B N 1
ATOM 1552 C CA . ALA B 1 26 ? 7.184 -1.331 3.428 1 94.19 26 ALA B CA 1
ATOM 1553 C C . ALA B 1 26 ? 5.684 -1.04 3.471 1 94.19 26 ALA B C 1
ATOM 1555 O O . ALA B 1 26 ? 4.891 -1.747 2.846 1 94.19 26 ALA B O 1
ATOM 1556 N N . PRO B 1 27 ? 5.32 -0.005 4.098 1 93 27 PRO B N 1
ATOM 1557 C CA . PRO B 1 27 ? 3.889 0.271 4.25 1 93 27 PRO B CA 1
ATOM 1558 C C . PRO B 1 27 ? 3.266 0.852 2.982 1 93 27 PRO B C 1
ATOM 1560 O O . PRO B 1 27 ? 2.039 0.854 2.838 1 93 27 PRO B O 1
ATOM 1563 N N . THR B 1 28 ? 4.141 1.487 2.098 1 93 28 THR B N 1
ATOM 1564 C CA . THR B 1 28 ? 3.656 2.049 0.841 1 93 28 THR B CA 1
ATOM 1565 C C . THR B 1 28 ? 4.566 1.648 -0.318 1 93 28 THR B C 1
ATOM 1567 O O . THR B 1 28 ? 5.723 1.279 -0.107 1 93 28 THR B O 1
ATOM 1570 N N . ILE B 1 29 ? 4.023 1.789 -1.483 1 92.94 29 ILE B N 1
ATOM 1571 C CA . ILE B 1 29 ? 4.766 1.438 -2.689 1 92.94 29 ILE B CA 1
ATOM 1572 C C . ILE B 1 29 ? 5.984 2.35 -2.83 1 92.94 29 ILE B C 1
ATOM 1574 O O . ILE B 1 29 ? 7.055 1.907 -3.25 1 92.94 29 ILE B O 1
ATOM 1578 N N . GLU B 1 30 ? 5.82 3.639 -2.451 1 94.38 30 GLU B N 1
ATOM 1579 C CA . GLU B 1 30 ? 6.918 4.598 -2.557 1 94.38 30 GLU B CA 1
ATOM 1580 C C . GLU B 1 30 ? 8.086 4.191 -1.667 1 94.38 30 GLU B C 1
ATOM 1582 O O . GLU B 1 30 ? 9.25 4.285 -2.078 1 94.38 30 GLU B O 1
ATOM 1587 N N . ILE B 1 31 ? 7.816 3.707 -0.505 1 94.06 31 ILE B N 1
ATOM 1588 C CA . ILE B 1 31 ? 8.852 3.23 0.403 1 94.06 31 ILE B CA 1
ATOM 1589 C C . ILE B 1 31 ? 9.492 1.966 -0.164 1 94.06 31 ILE B C 1
ATOM 1591 O O . ILE B 1 31 ? 10.719 1.837 -0.177 1 94.06 31 ILE B O 1
ATOM 1595 N N . ALA B 1 32 ? 8.695 1.077 -0.655 1 94.12 32 ALA B N 1
ATOM 1596 C CA . ALA B 1 32 ? 9.195 -0.167 -1.234 1 94.12 32 ALA B CA 1
ATOM 1597 C C . ALA B 1 32 ? 10.164 0.112 -2.379 1 94.12 32 ALA B C 1
ATOM 1599 O O . ALA B 1 32 ? 11.203 -0.54 -2.49 1 94.12 32 ALA B O 1
ATOM 1600 N N . LYS B 1 33 ? 9.844 1.023 -3.166 1 93.19 33 LYS B N 1
ATOM 1601 C CA . LYS B 1 33 ? 10.641 1.366 -4.336 1 93.19 33 LYS B CA 1
ATOM 1602 C C . LYS B 1 33 ? 12.062 1.764 -3.932 1 93.19 33 LYS B C 1
ATOM 1604 O O . LYS B 1 33 ? 13.016 1.543 -4.684 1 93.19 33 LYS B O 1
ATOM 1609 N N . GLN B 1 34 ? 12.219 2.258 -2.768 1 90.94 34 GLN B N 1
ATOM 1610 C CA . GLN B 1 34 ? 13.547 2.615 -2.281 1 90.94 34 GLN B CA 1
ATOM 1611 C C . GLN B 1 34 ? 14.422 1.375 -2.1 1 90.94 34 GLN B C 1
ATOM 1613 O O . GLN B 1 34 ? 15.617 1.405 -2.385 1 90.94 34 GLN B O 1
ATOM 1618 N N . TYR B 1 35 ? 13.797 0.386 -1.654 1 92.5 35 TYR B N 1
ATOM 1619 C CA . TYR B 1 35 ? 14.531 -0.85 -1.403 1 92.5 35 TYR B CA 1
ATOM 1620 C C . TYR B 1 35 ? 14.812 -1.591 -2.705 1 92.5 35 TYR B C 1
ATOM 1622 O O . TYR B 1 35 ? 15.711 -2.428 -2.768 1 92.5 35 TYR B O 1
ATOM 1630 N N . TRP B 1 36 ? 14.031 -1.239 -3.693 1 92.5 36 TRP B N 1
ATOM 1631 C CA . TRP B 1 36 ? 14.156 -1.887 -4.996 1 92.5 36 TRP B CA 1
ATOM 1632 C C . TRP B 1 36 ? 15.062 -1.076 -5.922 1 92.5 36 TRP B C 1
ATOM 1634 O O . TRP B 1 36 ? 15.453 -1.551 -6.988 1 92.5 36 TRP B O 1
ATOM 1644 N N . ALA B 1 37 ? 15.398 0.103 -5.457 1 88.69 37 ALA B N 1
ATOM 1645 C CA . ALA B 1 37 ? 16.188 1.004 -6.293 1 88.69 37 ALA B CA 1
ATOM 1646 C C . ALA B 1 37 ? 17.484 0.334 -6.754 1 88.69 37 ALA B C 1
ATOM 1648 O O . ALA B 1 37 ? 18.172 -0.317 -5.961 1 88.69 37 ALA B O 1
ATOM 1649 N N . GLY B 1 38 ? 17.844 0.473 -8.031 1 90.31 38 GLY B N 1
ATOM 1650 C CA . GLY B 1 38 ? 19.062 -0.109 -8.578 1 90.31 38 GLY B CA 1
ATOM 1651 C C . GLY B 1 38 ? 18.844 -1.493 -9.164 1 90.31 38 GLY B C 1
ATOM 1652 O O . GLY B 1 38 ? 19.766 -2.076 -9.742 1 90.31 38 GLY B O 1
ATOM 1653 N N . HIS B 1 39 ? 17.688 -2 -8.906 1 91.94 39 HIS B N 1
ATOM 1654 C CA . HIS B 1 39 ? 17.344 -3.309 -9.453 1 91.94 39 HIS B CA 1
ATOM 1655 C C . HIS B 1 39 ? 16.281 -3.189 -10.539 1 91.94 39 HIS B C 1
ATOM 1657 O O . HIS B 1 39 ? 15.172 -2.721 -10.273 1 91.94 39 HIS B O 1
ATOM 1663 N N . ASP B 1 40 ? 16.672 -3.592 -11.672 1 93 40 ASP B N 1
ATOM 1664 C CA . ASP B 1 40 ? 15.75 -3.5 -12.805 1 93 40 ASP B CA 1
ATOM 1665 C C . ASP B 1 40 ? 14.773 -4.672 -12.82 1 93 40 ASP B C 1
ATOM 1667 O O . ASP B 1 40 ? 15.125 -5.773 -13.242 1 93 40 ASP B O 1
ATOM 1671 N N . ALA B 1 41 ? 13.57 -4.488 -12.414 1 97.38 41 ALA B N 1
ATOM 1672 C CA . ALA B 1 41 ? 12.508 -5.488 -12.391 1 97.38 41 ALA B CA 1
ATOM 1673 C C . ALA B 1 41 ? 11.141 -4.828 -12.227 1 97.38 41 ALA B C 1
ATOM 1675 O O . ALA B 1 41 ? 11.039 -3.717 -11.703 1 97.38 41 ALA B O 1
ATOM 1676 N N . LYS B 1 42 ? 10.133 -5.434 -12.766 1 97.12 42 LYS B N 1
ATOM 1677 C CA . LYS B 1 42 ? 8.758 -5.062 -12.422 1 97.12 42 LYS B CA 1
ATOM 1678 C C . LYS B 1 42 ? 8.344 -5.676 -11.086 1 97.12 42 LYS B C 1
ATOM 1680 O O . LYS B 1 42 ? 8.32 -6.898 -10.945 1 97.12 42 LYS B O 1
ATOM 1685 N N . HIS B 1 43 ? 8.109 -4.832 -10.117 1 96.75 43 HIS B N 1
ATOM 1686 C CA . HIS B 1 43 ? 7.633 -5.301 -8.82 1 96.75 43 HIS B CA 1
ATOM 1687 C C . HIS B 1 43 ? 6.121 -5.484 -8.82 1 96.75 43 HIS B C 1
ATOM 1689 O O . HIS B 1 43 ? 5.387 -4.629 -9.32 1 96.75 43 HIS B O 1
ATOM 1695 N N . CYS B 1 44 ? 5.691 -6.586 -8.258 1 97.5 44 CYS B N 1
ATOM 1696 C CA . CYS B 1 44 ? 4.305 -6.992 -8.453 1 97.5 44 CYS B CA 1
ATOM 1697 C C . CYS B 1 44 ? 3.551 -7.016 -7.129 1 97.5 44 CYS B C 1
ATOM 1699 O O . CYS B 1 44 ? 4.156 -7.195 -6.066 1 97.5 44 CYS B O 1
ATOM 1701 N N . LYS B 1 45 ? 2.314 -6.703 -7.199 1 95.88 45 LYS B N 1
ATOM 1702 C CA . LYS B 1 45 ? 1.42 -7.016 -6.086 1 95.88 45 LYS B CA 1
ATOM 1703 C C . LYS B 1 45 ? 0.499 -8.18 -6.43 1 95.88 45 LYS B C 1
ATOM 1705 O O . LYS B 1 45 ? 0.288 -8.492 -7.605 1 95.88 45 LYS B O 1
ATOM 1710 N N . ASN B 1 46 ? 0.012 -8.844 -5.438 1 98.31 46 ASN B N 1
ATOM 1711 C CA . ASN B 1 46 ? -0.741 -10.094 -5.512 1 98.31 46 ASN B CA 1
ATOM 1712 C C . ASN B 1 46 ? -2.023 -10.023 -4.688 1 98.31 46 ASN B C 1
ATOM 1714 O O . ASN B 1 46 ? -1.974 -9.82 -3.473 1 98.31 46 ASN B O 1
ATOM 1718 N N . LEU B 1 47 ? -3.1 -10.156 -5.352 1 98.5 47 LEU B N 1
ATOM 1719 C CA . LEU B 1 47 ? -4.406 -10.125 -4.707 1 98.5 47 LEU B CA 1
ATOM 1720 C C . LEU B 1 47 ? -5.035 -11.516 -4.684 1 98.5 47 LEU B C 1
ATOM 1722 O O . LEU B 1 47 ? -5.113 -12.18 -5.715 1 98.5 47 LEU B O 1
ATOM 1726 N N . PHE B 1 48 ? -5.434 -11.969 -3.543 1 98.81 48 PHE B N 1
ATOM 1727 C CA . PHE B 1 48 ? -5.973 -13.312 -3.369 1 98.81 48 PHE B CA 1
ATOM 1728 C C . PHE B 1 48 ? -7.469 -13.266 -3.08 1 98.81 48 PHE B C 1
ATOM 1730 O O . PHE B 1 48 ? -7.887 -12.742 -2.043 1 98.81 48 PHE B O 1
ATOM 1737 N N . PHE B 1 49 ? -8.281 -13.859 -4.004 1 98.69 49 PHE B N 1
ATOM 1738 C CA . PHE B 1 49 ? -9.734 -13.773 -3.939 1 98.69 49 PHE B CA 1
ATOM 1739 C C . PHE B 1 49 ? -10.352 -15.164 -3.814 1 98.69 49 PHE B C 1
ATOM 1741 O O . PHE B 1 49 ? -9.703 -16.156 -4.121 1 98.69 49 PHE B O 1
ATOM 1748 N N . ARG B 1 50 ? -11.547 -15.164 -3.326 1 98.5 50 ARG B N 1
ATOM 1749 C CA . ARG B 1 50 ? -12.461 -16.297 -3.504 1 98.5 50 ARG B CA 1
ATOM 1750 C C . ARG B 1 50 ? -13.734 -15.852 -4.207 1 98.5 50 ARG B C 1
ATOM 1752 O O . ARG B 1 50 ? -14.086 -14.672 -4.195 1 98.5 50 ARG B O 1
ATOM 1759 N N . ASN B 1 51 ? -14.414 -16.812 -4.848 1 97.88 51 ASN B N 1
ATOM 1760 C CA . ASN B 1 51 ? -15.727 -16.516 -5.406 1 97.88 51 ASN B CA 1
ATOM 1761 C C . ASN B 1 51 ? -16.797 -16.484 -4.32 1 97.88 51 ASN B C 1
ATOM 1763 O O . ASN B 1 51 ? -16.516 -16.719 -3.146 1 97.88 51 ASN B O 1
ATOM 1767 N N . HIS B 1 52 ? -17.969 -16.172 -4.723 1 95.88 52 HIS B N 1
ATOM 1768 C CA . HIS B 1 52 ? -19.078 -16 -3.789 1 95.88 52 HIS B CA 1
ATOM 1769 C C . HIS B 1 52 ? -19.344 -17.281 -2.998 1 95.88 52 HIS B C 1
ATOM 1771 O O . HIS B 1 52 ? -19.531 -17.234 -1.781 1 95.88 52 HIS B O 1
ATOM 1777 N N . LYS B 1 53 ? -19.297 -18.391 -3.672 1 96.81 53 LYS B N 1
ATOM 1778 C CA . LYS B 1 53 ? -19.578 -19.672 -3.041 1 96.81 53 LYS B CA 1
ATOM 1779 C C . LYS B 1 53 ? -18.422 -20.094 -2.139 1 96.81 53 LYS B C 1
ATOM 1781 O O . LYS B 1 53 ? -18.578 -20.984 -1.293 1 96.81 53 LYS B O 1
ATOM 1786 N N . GLY B 1 54 ? -17.297 -19.594 -2.332 1 97.5 54 GLY B N 1
ATOM 1787 C CA .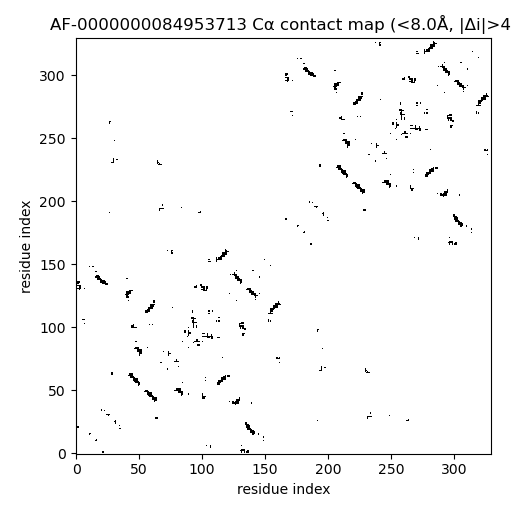 GLY B 1 54 ? -16.141 -19.875 -1.494 1 97.5 54 GLY B CA 1
ATOM 1788 C C . GLY B 1 54 ? -15.406 -21.125 -1.897 1 97.5 54 GLY B C 1
ATOM 1789 O O . GLY B 1 54 ? -14.539 -21.609 -1.162 1 97.5 54 GLY B O 1
ATOM 1790 N N . ASN B 1 55 ? -15.719 -21.625 -3.041 1 97.94 55 ASN B N 1
ATOM 1791 C CA . ASN B 1 55 ? -15.109 -22.891 -3.436 1 97.94 55 ASN B CA 1
ATOM 1792 C C . ASN B 1 55 ? -14.109 -22.719 -4.578 1 97.94 55 ASN B C 1
ATOM 1794 O O . ASN B 1 55 ? -13.508 -23.672 -5.047 1 97.94 55 ASN B O 1
ATOM 1798 N N . CYS B 1 56 ? -13.945 -21.516 -5.125 1 98.56 56 CYS B N 1
ATOM 1799 C CA . CYS B 1 56 ? -12.914 -21.141 -6.082 1 98.56 56 CYS B CA 1
ATOM 1800 C C . CYS B 1 56 ? -12.031 -20.031 -5.527 1 98.56 56 CYS B C 1
ATOM 1802 O O . CYS B 1 56 ? -12.531 -19.109 -4.871 1 98.56 56 CYS B O 1
ATOM 1804 N N . HIS B 1 57 ? -10.75 -20.141 -5.777 1 98.94 57 HIS B N 1
ATOM 1805 C CA . HIS B 1 57 ? -9.789 -19.141 -5.328 1 98.94 57 HIS B CA 1
ATOM 1806 C C . HIS B 1 57 ? -8.93 -18.641 -6.484 1 98.94 57 HIS B C 1
ATOM 1808 O O . HIS B 1 57 ? -8.555 -19.422 -7.363 1 98.94 57 HIS B O 1
ATOM 1814 N N . TYR B 1 58 ? -8.648 -17.344 -6.484 1 98.94 58 TYR B N 1
ATOM 1815 C CA . TYR B 1 58 ? -7.93 -16.688 -7.57 1 98.94 58 TYR B CA 1
ATOM 1816 C C . TYR B 1 58 ? -6.77 -15.859 -7.031 1 98.94 58 TYR B C 1
ATOM 1818 O O . TYR B 1 58 ? -6.926 -15.117 -6.059 1 98.94 58 TYR B O 1
ATOM 1826 N N . LEU B 1 59 ? -5.66 -16 -7.594 1 98.94 59 LEU B N 1
ATOM 1827 C CA . LEU B 1 59 ? -4.512 -15.133 -7.367 1 98.94 59 LEU B CA 1
ATOM 1828 C C . LEU B 1 59 ? -4.289 -14.203 -8.555 1 98.94 59 LEU B C 1
ATOM 1830 O O . LEU B 1 59 ? -4.047 -14.664 -9.672 1 98.94 59 LEU B O 1
ATOM 1834 N N . VAL B 1 60 ? -4.418 -12.953 -8.297 1 98.81 60 VAL B N 1
ATOM 1835 C CA . VAL B 1 60 ? -4.281 -11.953 -9.359 1 98.81 60 VAL B CA 1
ATOM 1836 C C . VAL B 1 60 ? -2.959 -11.211 -9.195 1 98.81 60 VAL B C 1
ATOM 1838 O O . VAL B 1 60 ? -2.693 -10.617 -8.148 1 98.81 60 VAL B O 1
ATOM 1841 N N . ILE B 1 61 ? -2.135 -11.234 -10.227 1 98.75 61 ILE B N 1
ATOM 1842 C CA . ILE B 1 61 ? -0.798 -10.656 -10.188 1 98.75 61 ILE B CA 1
ATOM 1843 C C . ILE B 1 61 ? -0.726 -9.461 -11.141 1 98.75 61 ILE B C 1
ATOM 1845 O O . ILE B 1 61 ? -1.034 -9.594 -12.328 1 98.75 61 ILE B O 1
ATOM 1849 N N . LEU B 1 62 ? -0.373 -8.32 -10.641 1 97.81 62 LEU B N 1
ATOM 1850 C CA . LEU B 1 62 ? -0.274 -7.109 -11.445 1 97.81 62 LEU B CA 1
ATOM 1851 C C . LEU B 1 62 ? 0.82 -6.191 -10.914 1 97.81 62 LEU B C 1
ATOM 1853 O O . LEU B 1 62 ? 1.431 -6.477 -9.883 1 97.81 62 LEU B O 1
ATOM 1857 N N . ASP B 1 63 ? 1.118 -5.148 -11.672 1 96.62 63 ASP B N 1
ATOM 1858 C CA . ASP B 1 63 ? 2.135 -4.16 -11.328 1 96.62 63 ASP B CA 1
ATOM 1859 C C . ASP B 1 63 ? 1.79 -3.451 -10.023 1 96.62 63 ASP B C 1
ATOM 1861 O O . ASP B 1 63 ? 0.649 -3.029 -9.82 1 96.62 63 ASP B O 1
ATOM 1865 N N . CYS B 1 64 ? 2.764 -3.314 -9.156 1 94.5 64 CYS B N 1
ATOM 1866 C CA . CYS B 1 64 ? 2.529 -2.705 -7.852 1 94.5 64 CYS B CA 1
ATOM 1867 C C . CYS B 1 64 ? 2.127 -1.243 -7.996 1 94.5 64 CYS B C 1
ATOM 1869 O O . CYS B 1 64 ? 1.477 -0.683 -7.109 1 94.5 64 CYS B O 1
ATOM 1871 N N . ASP B 1 65 ? 2.428 -0.598 -9.141 1 91.12 65 ASP B N 1
ATOM 1872 C CA . ASP B 1 65 ? 2.146 0.816 -9.367 1 91.12 65 ASP B CA 1
ATOM 1873 C C . ASP B 1 65 ? 0.683 1.032 -9.742 1 91.12 65 ASP B C 1
ATOM 1875 O O . ASP B 1 65 ? 0.194 2.164 -9.734 1 91.12 65 ASP B O 1
ATOM 1879 N N . CYS B 1 66 ? 0.065 -0.095 -10.016 1 91.25 66 CYS B N 1
ATOM 1880 C CA . CYS B 1 66 ? -1.312 0.013 -10.484 1 91.25 66 CYS B CA 1
ATOM 1881 C C . CYS B 1 66 ? -2.295 -0.212 -9.344 1 91.25 66 CYS B C 1
ATOM 1883 O O . CYS B 1 66 ? -2.096 -1.098 -8.508 1 91.25 66 CYS B O 1
ATOM 1885 N N . ALA B 1 67 ? -3.283 0.655 -9.266 1 89.12 67 ALA B N 1
ATOM 1886 C CA . ALA B 1 67 ? -4.383 0.478 -8.32 1 89.12 67 ALA B CA 1
ATOM 1887 C C . ALA B 1 67 ? -5.715 0.334 -9.047 1 89.12 67 ALA B C 1
ATOM 1889 O O . ALA B 1 67 ? -5.984 1.056 -10.008 1 89.12 67 ALA B O 1
ATOM 1890 N N . MET B 1 68 ? -6.469 -0.665 -8.594 1 90.19 68 MET B N 1
ATOM 1891 C CA . MET B 1 68 ? -7.762 -0.929 -9.219 1 90.19 68 MET B CA 1
ATOM 1892 C C . MET B 1 68 ? -8.836 -1.163 -8.164 1 90.19 68 MET B C 1
ATOM 1894 O O . MET B 1 68 ? -8.555 -1.693 -7.09 1 90.19 68 MET B O 1
ATOM 1898 N N . ASP B 1 69 ? -10.078 -0.771 -8.547 1 86.56 69 ASP B N 1
ATOM 1899 C CA . ASP B 1 69 ? -11.203 -1.146 -7.691 1 86.56 69 ASP B CA 1
ATOM 1900 C C . ASP B 1 69 ? -11.633 -2.588 -7.949 1 86.56 69 ASP B C 1
ATOM 1902 O O . ASP B 1 69 ? -11.477 -3.1 -9.062 1 86.56 69 ASP B O 1
ATOM 1906 N N . ILE B 1 70 ? -12.148 -3.16 -6.957 1 91.06 70 ILE B N 1
ATOM 1907 C CA . ILE B 1 70 ? -12.516 -4.57 -7.016 1 91.06 70 ILE B CA 1
ATOM 1908 C C . ILE B 1 70 ? -13.555 -4.785 -8.117 1 91.06 70 ILE B C 1
ATOM 1910 O O . ILE B 1 70 ? -13.562 -5.828 -8.773 1 91.06 70 ILE B O 1
ATOM 1914 N N . HIS B 1 71 ? -14.398 -3.783 -8.383 1 91.5 71 HIS B N 1
ATOM 1915 C CA . HIS B 1 71 ? -15.414 -3.922 -9.414 1 91.5 71 HIS B CA 1
ATOM 1916 C C . HIS B 1 71 ? -14.781 -4.004 -10.805 1 91.5 71 HIS B C 1
ATOM 1918 O O . HIS B 1 71 ? -15.234 -4.777 -11.648 1 91.5 71 HIS B O 1
ATOM 1924 N N . ALA B 1 72 ? -13.75 -3.199 -10.953 1 92.94 72 ALA B N 1
ATOM 1925 C CA . ALA B 1 72 ? -13.016 -3.262 -12.211 1 92.94 72 ALA B CA 1
ATOM 1926 C C . ALA B 1 72 ? -12.352 -4.621 -12.391 1 92.94 72 ALA B C 1
ATOM 1928 O O . ALA B 1 72 ? -12.367 -5.188 -13.492 1 92.94 72 ALA B O 1
ATOM 1929 N N . ILE B 1 73 ? -11.867 -5.164 -11.344 1 95.56 73 ILE B N 1
ATOM 1930 C CA . ILE B 1 73 ? -11.211 -6.465 -11.383 1 95.56 73 ILE B CA 1
ATOM 1931 C C . ILE B 1 73 ? -12.234 -7.551 -11.711 1 95.56 73 ILE B C 1
ATOM 1933 O O . ILE B 1 73 ? -12 -8.391 -12.578 1 95.56 73 ILE B O 1
ATOM 1937 N N . GLU B 1 74 ? -13.383 -7.465 -11.07 1 95.5 74 GLU B N 1
ATOM 1938 C CA . GLU B 1 74 ? -14.461 -8.414 -11.305 1 95.5 74 GLU B CA 1
ATOM 1939 C C . GLU B 1 74 ? -14.867 -8.453 -12.773 1 95.5 74 GLU B C 1
ATOM 1941 O O . GLU B 1 74 ? -15 -9.523 -13.359 1 95.5 74 GLU B O 1
ATOM 1946 N N . LYS B 1 75 ? -14.977 -7.32 -13.281 1 95.5 75 LYS B N 1
ATOM 1947 C CA . LYS B 1 75 ? -15.391 -7.195 -14.68 1 95.5 75 LYS B CA 1
ATOM 1948 C C . LYS B 1 75 ? -14.367 -7.828 -15.617 1 95.5 75 LYS B C 1
ATOM 1950 O O . LYS B 1 75 ? -14.734 -8.5 -16.578 1 95.5 75 LYS B O 1
ATOM 1955 N N . ARG B 1 76 ? -13.133 -7.652 -15.328 1 95.75 76 ARG B N 1
ATOM 1956 C CA . ARG B 1 76 ? -12.078 -8.133 -16.203 1 95.75 76 ARG B CA 1
ATOM 1957 C C . ARG B 1 76 ? -11.891 -9.641 -16.078 1 95.75 76 ARG B C 1
ATOM 1959 O O . ARG B 1 76 ? -11.609 -10.328 -17.062 1 95.75 76 ARG B O 1
ATOM 1966 N N . LEU B 1 77 ? -12.07 -10.18 -14.883 1 96.81 77 LEU B N 1
ATOM 1967 C CA . LEU B 1 77 ? -11.852 -11.602 -14.641 1 96.81 77 LEU B CA 1
ATOM 1968 C C . LEU B 1 77 ? -13.023 -12.43 -15.148 1 96.81 77 LEU B C 1
ATOM 1970 O O . LEU B 1 77 ? -12.867 -13.602 -15.484 1 96.81 77 LEU B O 1
ATOM 1974 N N . GLY B 1 78 ? -14.211 -11.914 -15.117 1 96.81 78 GLY B N 1
ATOM 1975 C CA . GLY B 1 78 ? -15.398 -12.609 -15.578 1 96.81 78 GLY B CA 1
ATOM 1976 C C . GLY B 1 78 ? -15.758 -13.812 -14.727 1 96.81 78 GLY B C 1
ATOM 1977 O O . GLY B 1 78 ? -16.234 -14.828 -15.234 1 96.81 78 GLY B O 1
ATOM 1978 N N . GLN B 1 79 ? -15.484 -13.703 -13.414 1 95.88 79 GLN B N 1
ATOM 1979 C CA . GLN B 1 79 ? -15.734 -14.82 -12.516 1 95.88 79 GLN B CA 1
ATOM 1980 C C . GLN B 1 79 ? -16.875 -14.5 -11.539 1 95.88 79 GLN B C 1
ATOM 1982 O O . GLN B 1 79 ? -17.047 -15.195 -10.539 1 95.88 79 GLN B O 1
ATOM 1987 N N . GLY B 1 80 ? -17.562 -13.383 -11.797 1 95.88 80 GLY B N 1
ATOM 1988 C CA . GLY B 1 80 ? -18.609 -12.969 -10.875 1 95.88 80 GLY B CA 1
ATOM 1989 C C . GLY B 1 80 ? -18.078 -12.164 -9.695 1 95.88 80 GLY B C 1
ATOM 1990 O O . GLY B 1 80 ? -17.031 -11.531 -9.797 1 95.88 80 GLY B O 1
ATOM 1991 N N . LYS B 1 81 ? -18.844 -12.172 -8.609 1 95.94 81 LYS B N 1
ATOM 1992 C CA . LYS B 1 81 ? -18.469 -11.398 -7.422 1 95.94 81 LYS B CA 1
ATOM 1993 C C . LYS B 1 81 ? -17.25 -12 -6.73 1 95.94 81 LYS B C 1
ATOM 1995 O O . LYS B 1 81 ? -17.188 -13.219 -6.535 1 95.94 81 LYS B O 1
ATOM 2000 N N . LEU B 1 82 ? -16.328 -11.172 -6.445 1 97.12 82 LEU B N 1
ATOM 2001 C CA . LEU B 1 82 ? -15.102 -11.586 -5.781 1 97.12 82 LEU B CA 1
ATOM 2002 C C . LEU B 1 82 ? -15.047 -11.031 -4.359 1 97.12 82 LEU B C 1
ATOM 2004 O O . LEU B 1 82 ? -15.5 -9.914 -4.105 1 97.12 82 LEU B O 1
ATOM 2008 N N . THR B 1 83 ? -14.516 -11.812 -3.502 1 96.44 83 THR B N 1
ATOM 2009 C CA . THR B 1 83 ? -14.195 -11.398 -2.141 1 96.44 83 THR B CA 1
ATOM 2010 C C . THR B 1 83 ? -12.742 -11.734 -1.805 1 96.44 83 THR B C 1
ATOM 2012 O O . THR B 1 83 ? -12.234 -12.781 -2.203 1 96.44 83 THR B O 1
ATOM 2015 N N . PHE B 1 84 ? -12.133 -10.797 -1.102 1 97.31 84 PHE B N 1
ATOM 2016 C CA . PHE B 1 84 ? -10.773 -11.117 -0.683 1 97.31 84 PHE B CA 1
ATOM 2017 C C . PHE B 1 84 ? -10.766 -12.336 0.231 1 97.31 84 PHE B C 1
ATOM 2019 O O . PHE B 1 84 ? -11.609 -12.461 1.12 1 97.31 84 PHE B O 1
ATOM 2026 N N . ALA B 1 85 ? -9.797 -13.141 0.009 1 97.94 85 ALA B N 1
ATOM 2027 C CA . ALA B 1 85 ? -9.703 -14.352 0.821 1 97.94 85 ALA B CA 1
ATOM 2028 C C . ALA B 1 85 ? -9.227 -14.031 2.234 1 97.94 85 ALA B C 1
ATOM 2030 O O . ALA B 1 85 ? -8.406 -13.125 2.428 1 97.94 85 ALA B O 1
ATOM 2031 N N . SER B 1 86 ? -9.664 -14.789 3.203 1 97.19 86 SER B N 1
ATOM 2032 C CA . SER B 1 86 ? -9.297 -14.617 4.605 1 97.19 86 SER B CA 1
ATOM 2033 C C . SER B 1 86 ? -7.867 -15.078 4.859 1 97.19 86 SER B C 1
ATOM 2035 O O . SER B 1 86 ? -7.277 -15.781 4.035 1 97.19 86 SER B O 1
ATOM 2037 N N . GLU B 1 87 ? -7.387 -14.68 6 1 97.81 87 GLU B N 1
ATOM 2038 C CA . GLU B 1 87 ? -6.074 -15.156 6.422 1 97.81 87 GLU B CA 1
ATOM 2039 C C . GLU B 1 87 ? -6.027 -16.672 6.477 1 97.81 87 GLU B C 1
ATOM 2041 O O . GLU B 1 87 ? -5.043 -17.297 6.062 1 97.81 87 GLU B O 1
ATOM 2046 N N . LYS B 1 88 ? -7.082 -17.281 7.004 1 98.25 88 LYS B N 1
ATOM 2047 C CA . LYS B 1 88 ? -7.156 -18.75 7.066 1 98.25 88 LYS B CA 1
ATOM 2048 C C . LYS B 1 88 ? -6.992 -19.359 5.68 1 98.25 88 LYS B C 1
ATOM 2050 O O . LYS B 1 88 ? -6.273 -20.344 5.516 1 98.25 88 LYS B O 1
ATOM 2055 N N . ARG B 1 89 ? -7.586 -18.797 4.672 1 98.56 89 ARG B N 1
ATOM 2056 C CA . ARG B 1 89 ? -7.492 -19.297 3.301 1 98.56 89 ARG B CA 1
ATOM 2057 C C . ARG B 1 89 ? -6.105 -19.031 2.721 1 98.56 89 ARG B C 1
ATOM 2059 O O . ARG B 1 89 ? -5.578 -19.859 1.973 1 98.56 89 ARG B O 1
ATOM 2066 N N . MET B 1 90 ? -5.508 -17.938 3.084 1 98.69 90 MET B N 1
ATOM 2067 C CA . MET B 1 90 ? -4.145 -17.641 2.648 1 98.69 90 MET B CA 1
ATOM 2068 C C . MET B 1 90 ? -3.17 -18.703 3.152 1 98.69 90 MET B C 1
ATOM 2070 O O . MET B 1 90 ? -2.342 -19.203 2.391 1 98.69 90 MET B O 1
ATOM 2074 N N . VAL B 1 91 ? -3.361 -18.984 4.441 1 98.69 91 VAL B N 1
ATOM 2075 C CA . VAL B 1 91 ? -2.492 -20 5.043 1 98.69 91 VAL B CA 1
ATOM 2076 C C . VAL B 1 91 ? -2.742 -21.359 4.391 1 98.69 91 VAL B C 1
ATOM 2078 O O . VAL B 1 91 ? -1.796 -22.062 4.023 1 98.69 91 VAL B O 1
ATOM 2081 N N . LYS B 1 92 ? -3.934 -21.688 4.176 1 98.56 92 LYS B N 1
ATOM 2082 C CA . LYS B 1 92 ? -4.312 -22.984 3.639 1 98.56 92 LYS B CA 1
ATOM 2083 C C . LYS B 1 92 ? -3.783 -23.172 2.219 1 98.56 92 LYS B C 1
ATOM 2085 O O . LYS B 1 92 ? -3.193 -24.219 1.901 1 98.56 92 LYS B O 1
ATOM 2090 N N . PHE B 1 93 ? -3.906 -22.188 1.387 1 98.75 93 PHE B N 1
ATOM 2091 C CA . PHE B 1 93 ? -3.674 -22.406 -0.038 1 98.75 93 PHE B CA 1
ATOM 2092 C C . PHE B 1 93 ? -2.303 -21.875 -0.445 1 98.75 93 PHE B C 1
ATOM 2094 O O . PHE B 1 93 ? -1.71 -22.359 -1.414 1 98.75 93 PHE B O 1
ATOM 2101 N N . LEU B 1 94 ? -1.784 -20.906 0.32 1 98.88 94 LEU B N 1
ATOM 2102 C CA . LEU B 1 94 ? -0.552 -20.266 -0.117 1 98.88 94 LEU B CA 1
ATOM 2103 C C . LEU B 1 94 ? 0.527 -20.359 0.956 1 98.88 94 LEU B C 1
ATOM 2105 O O . LEU B 1 94 ? 1.7 -20.094 0.692 1 98.88 94 LEU B O 1
ATOM 2109 N N . GLY B 1 95 ? 0.174 -20.688 2.16 1 98.69 95 GLY B N 1
ATOM 2110 C CA . GLY B 1 95 ? 1.145 -20.797 3.238 1 98.69 95 GLY B CA 1
ATOM 2111 C C . GLY B 1 95 ? 1.663 -19.453 3.707 1 98.69 95 GLY B C 1
ATOM 2112 O O . GLY B 1 95 ? 2.807 -19.344 4.156 1 98.69 95 GLY B O 1
ATOM 2113 N N . VAL B 1 96 ? 0.883 -18.406 3.525 1 98.62 96 VAL B N 1
ATOM 2114 C CA . VAL B 1 96 ? 1.364 -17.078 3.879 1 98.62 96 VAL B CA 1
ATOM 2115 C C . VAL B 1 96 ? 0.315 -16.344 4.719 1 98.62 96 VAL B C 1
ATOM 2117 O O . VAL B 1 96 ? -0.817 -16.828 4.852 1 98.62 96 VAL B O 1
ATOM 2120 N N . THR B 1 97 ? 0.685 -15.234 5.316 1 97.44 97 THR B N 1
ATOM 2121 C CA . THR B 1 97 ? -0.186 -14.344 6.078 1 97.44 97 THR B CA 1
ATOM 2122 C C . THR B 1 97 ? -0.373 -13.016 5.348 1 97.44 97 THR B C 1
ATOM 2124 O O . THR B 1 97 ? 0.344 -12.727 4.391 1 97.44 97 THR B O 1
ATOM 2127 N N . PRO B 1 98 ? -1.346 -12.25 5.766 1 96.44 98 PRO B N 1
ATOM 2128 C CA . PRO B 1 98 ? -1.556 -10.953 5.113 1 96.44 98 PRO B CA 1
ATOM 2129 C C . PRO B 1 98 ? -0.28 -10.117 5.035 1 96.44 98 PRO B C 1
ATOM 2131 O O . PRO B 1 98 ? 0.477 -10.047 6.008 1 96.44 98 PRO B O 1
ATOM 2134 N N . GLY B 1 99 ? -0.055 -9.508 3.92 1 95.69 99 GLY B N 1
ATOM 2135 C CA . GLY B 1 99 ? 1.148 -8.727 3.691 1 95.69 99 GLY B CA 1
ATOM 2136 C C . GLY B 1 99 ? 2.229 -9.492 2.951 1 95.69 99 GLY B C 1
ATOM 2137 O O . GLY B 1 99 ? 3.188 -8.898 2.451 1 95.69 99 GLY B O 1
ATOM 2138 N N . SER B 1 100 ? 2.02 -10.805 2.797 1 98 100 SER B N 1
ATOM 2139 C CA . SER B 1 100 ? 3.051 -11.633 2.191 1 98 100 SER B CA 1
ATOM 2140 C C . SER B 1 100 ? 2.492 -12.453 1.032 1 98 100 SER B C 1
ATOM 2142 O O . SER B 1 100 ? 3.076 -13.469 0.641 1 98 100 SER B O 1
ATOM 2144 N N . VAL B 1 101 ? 1.317 -12.102 0.502 1 98.62 101 VAL B N 1
ATOM 2145 C CA . VAL B 1 101 ? 0.725 -12.828 -0.612 1 98.62 101 VAL B CA 1
ATOM 2146 C C . VAL B 1 101 ? 1.685 -12.828 -1.8 1 98.62 101 VAL B C 1
ATOM 2148 O O . VAL B 1 101 ? 2.289 -11.797 -2.117 1 98.62 101 VAL B O 1
ATOM 2151 N N . THR B 1 102 ? 1.786 -14.008 -2.422 1 98.88 102 THR B N 1
ATOM 2152 C CA . THR B 1 102 ? 2.809 -14.203 -3.443 1 98.88 102 THR B CA 1
ATOM 2153 C C . THR B 1 102 ? 2.496 -15.43 -4.293 1 98.88 102 THR B C 1
ATOM 2155 O O . THR B 1 102 ? 1.934 -16.406 -3.799 1 98.88 102 THR B O 1
ATOM 2158 N N . PRO B 1 103 ? 2.865 -15.391 -5.582 1 98.94 103 PRO B N 1
ATOM 2159 C CA . PRO B 1 103 ? 2.721 -16.625 -6.367 1 98.94 103 PRO B CA 1
ATOM 2160 C C . PRO B 1 103 ? 3.602 -17.75 -5.855 1 98.94 103 PRO B C 1
ATOM 2162 O O . PRO B 1 103 ? 3.283 -18.922 -6.059 1 98.94 103 PRO B O 1
ATOM 2165 N N . PHE B 1 104 ? 4.66 -17.438 -5.168 1 98.94 104 PHE B N 1
ATOM 2166 C CA . PHE B 1 104 ? 5.562 -18.469 -4.656 1 98.94 104 PHE B CA 1
ATOM 2167 C C . PHE B 1 104 ? 4.863 -19.328 -3.617 1 98.94 104 PHE B C 1
ATOM 2169 O O . PHE B 1 104 ? 5.262 -20.469 -3.387 1 98.94 104 PHE B O 1
ATOM 2176 N N . GLY B 1 105 ? 3.842 -18.828 -3.02 1 98.94 105 GLY B N 1
ATOM 2177 C CA . GLY B 1 105 ? 3.074 -19.594 -2.053 1 98.94 105 GLY B CA 1
ATOM 2178 C C . GLY B 1 105 ? 2.365 -20.781 -2.666 1 98.94 105 GLY B C 1
ATOM 2179 O O . GLY B 1 105 ? 1.946 -21.703 -1.953 1 98.94 105 GLY B O 1
ATOM 2180 N N . LEU B 1 106 ? 2.234 -20.812 -4.008 1 98.94 106 LEU B N 1
ATOM 2181 C CA . LEU B 1 106 ? 1.54 -21.891 -4.719 1 98.94 106 LEU B CA 1
ATOM 2182 C C . LEU B 1 106 ? 2.227 -23.234 -4.484 1 98.94 106 LEU B C 1
ATOM 2184 O O . LEU B 1 106 ? 1.638 -24.281 -4.73 1 98.94 106 LEU B O 1
ATOM 2188 N N . ILE B 1 107 ? 3.418 -23.266 -3.963 1 98.88 107 ILE B N 1
ATOM 2189 C CA . ILE B 1 107 ? 4.117 -24.5 -3.637 1 98.88 107 ILE B CA 1
ATOM 2190 C C . ILE B 1 107 ? 3.359 -25.25 -2.541 1 98.88 107 ILE B C 1
ATOM 2192 O O . ILE B 1 107 ? 3.564 -26.453 -2.342 1 98.88 107 ILE B O 1
ATOM 2196 N N . HIS B 1 108 ? 2.521 -24.562 -1.852 1 98.75 108 HIS B N 1
ATOM 2197 C CA . HIS B 1 108 ? 1.778 -25.156 -0.748 1 98.75 108 HIS B CA 1
ATOM 2198 C C . HIS B 1 108 ? 0.4 -25.625 -1.202 1 98.75 108 HIS B C 1
ATOM 2200 O O . HIS B 1 108 ? -0.338 -26.25 -0.427 1 98.75 108 HIS B O 1
ATOM 2206 N N . ASP B 1 109 ? 0.07 -25.266 -2.449 1 98.69 109 ASP B N 1
ATOM 2207 C CA . ASP B 1 109 ? -1.229 -25.656 -2.994 1 98.69 109 ASP B CA 1
ATOM 2208 C C . ASP B 1 109 ? -1.161 -27.031 -3.652 1 98.69 109 ASP B C 1
ATOM 2210 O O . ASP B 1 109 ? -1.259 -27.141 -4.875 1 98.69 109 ASP B O 1
ATOM 2214 N N . GLU B 1 110 ? -1.239 -28.031 -2.916 1 96.56 110 GLU B N 1
ATOM 2215 C CA . GLU B 1 110 ? -0.983 -29.406 -3.332 1 96.56 110 GLU B CA 1
ATOM 2216 C C . GLU B 1 110 ? -2.037 -29.891 -4.324 1 96.56 110 GLU B C 1
ATOM 2218 O O . GLU B 1 110 ? -1.769 -30.766 -5.145 1 96.56 110 GLU B O 1
ATOM 2223 N N . THR B 1 111 ? -3.18 -29.375 -4.289 1 98.12 111 THR B N 1
ATOM 2224 C CA . THR B 1 111 ? -4.262 -29.859 -5.145 1 98.12 111 THR B CA 1
ATOM 2225 C C . THR B 1 111 ? -4.379 -28.984 -6.395 1 98.12 111 THR B C 1
ATOM 2227 O O . THR B 1 111 ? -5.285 -29.172 -7.207 1 98.12 111 THR B O 1
ATOM 2230 N N . HIS B 1 112 ? -3.518 -27.969 -6.496 1 98.62 112 HIS B N 1
ATOM 2231 C CA . HIS B 1 112 ? -3.535 -27.047 -7.629 1 98.62 112 HIS B CA 1
ATOM 2232 C C . HIS B 1 112 ? -4.898 -26.391 -7.777 1 98.62 112 HIS B C 1
ATOM 2234 O O . HIS B 1 112 ? -5.422 -26.266 -8.891 1 98.62 112 HIS B O 1
ATOM 2240 N N . HIS B 1 113 ? -5.414 -26.031 -6.633 1 98.81 113 HIS B N 1
ATOM 2241 C CA . HIS B 1 113 ? -6.766 -25.5 -6.523 1 98.81 113 HIS B CA 1
ATOM 2242 C C . HIS B 1 113 ? -6.828 -24.062 -7.027 1 98.81 113 HIS B C 1
ATOM 2244 O O . HIS B 1 113 ? -7.766 -23.688 -7.73 1 98.81 113 HIS B O 1
ATOM 2250 N N . VAL B 1 114 ? -5.828 -23.203 -6.773 1 98.94 114 VAL B N 1
ATOM 2251 C CA . VAL B 1 114 ? -5.832 -21.766 -7.035 1 98.94 114 VAL B CA 1
ATOM 2252 C C . VAL B 1 114 ? -5.625 -21.516 -8.531 1 98.94 114 VAL B C 1
ATOM 2254 O O . VAL B 1 114 ? -4.723 -22.094 -9.141 1 98.94 114 VAL B O 1
ATOM 2257 N N . HIS B 1 115 ? -6.469 -20.766 -9.125 1 98.94 115 HIS B N 1
ATOM 2258 C CA . HIS B 1 115 ? -6.25 -20.281 -10.477 1 98.94 115 HIS B CA 1
ATOM 2259 C C . HIS B 1 115 ? -5.578 -18.922 -10.469 1 98.94 115 HIS B C 1
ATOM 2261 O O . HIS B 1 115 ? -5.961 -18.031 -9.703 1 98.94 115 HIS B O 1
ATOM 2267 N N . VAL B 1 116 ? -4.613 -18.75 -11.391 1 98.94 116 VAL B N 1
ATOM 2268 C CA . VAL B 1 116 ? -3.809 -17.531 -11.375 1 98.94 116 VAL B CA 1
ATOM 2269 C C . VAL B 1 116 ? -4.145 -16.672 -12.586 1 98.94 116 VAL B C 1
ATOM 2271 O O . VAL B 1 116 ? -4.184 -17.172 -13.719 1 98.94 116 VAL B O 1
ATOM 2274 N N . PHE B 1 117 ? -4.438 -15.43 -12.352 1 98.88 117 PHE B N 1
ATOM 2275 C CA . PHE B 1 117 ? -4.555 -14.422 -13.398 1 98.88 117 PHE B CA 1
ATOM 2276 C C . PHE B 1 117 ? -3.328 -13.523 -13.43 1 98.88 117 PHE B C 1
ATOM 2278 O O . PHE B 1 117 ? -2.967 -12.93 -12.406 1 98.88 117 PHE B O 1
ATOM 2285 N N . LEU B 1 118 ? -2.682 -13.453 -14.562 1 98.75 118 LEU B N 1
ATOM 2286 C CA . LEU B 1 118 ? -1.536 -12.57 -14.758 1 98.75 118 LEU B CA 1
ATOM 2287 C C . LEU B 1 118 ? -1.896 -11.406 -15.672 1 98.75 118 LEU B C 1
ATOM 2289 O O . LEU B 1 118 ? -2.428 -11.609 -16.766 1 98.75 118 LEU B O 1
ATOM 2293 N N . ASP B 1 119 ? -1.61 -10.211 -15.188 1 98.38 119 ASP B N 1
ATOM 2294 C CA . ASP B 1 119 ? -1.823 -9.07 -16.078 1 98.38 119 ASP B CA 1
ATOM 2295 C C . ASP B 1 119 ? -0.893 -9.141 -17.281 1 98.38 119 ASP B C 1
ATOM 2297 O O . ASP B 1 119 ? 0.312 -9.359 -17.141 1 98.38 119 ASP B O 1
ATOM 2301 N N . ARG B 1 120 ? -1.358 -8.844 -18.453 1 97.81 120 ARG B N 1
ATOM 2302 C CA . ARG B 1 120 ? -0.612 -8.953 -19.703 1 97.81 120 ARG B CA 1
ATOM 2303 C C . ARG B 1 120 ? 0.539 -7.953 -19.734 1 97.81 120 ARG B C 1
ATOM 2305 O O . ARG B 1 120 ? 1.554 -8.195 -20.391 1 97.81 120 ARG B O 1
ATOM 2312 N N . ASN B 1 121 ? 0.382 -6.859 -19.047 1 96.69 121 ASN B N 1
ATOM 2313 C CA . ASN B 1 121 ? 1.439 -5.852 -19.016 1 96.69 121 ASN B CA 1
ATOM 2314 C C . ASN B 1 121 ? 2.73 -6.418 -18.438 1 96.69 121 ASN B C 1
ATOM 2316 O O . ASN B 1 121 ? 3.816 -5.895 -18.688 1 96.69 121 ASN B O 1
ATOM 2320 N N . LEU B 1 122 ? 2.648 -7.48 -17.703 1 98 122 LEU B N 1
ATOM 2321 C CA . LEU B 1 122 ? 3.818 -8.07 -17.078 1 98 122 LEU B CA 1
ATOM 2322 C C . LEU B 1 122 ? 4.656 -8.852 -18.078 1 98 122 LEU B C 1
ATOM 2324 O O . LEU B 1 122 ? 5.82 -9.164 -17.828 1 98 122 LEU B O 1
ATOM 2328 N N . GLN B 1 123 ? 4.086 -9.227 -19.219 1 97.31 123 GLN B N 1
ATOM 2329 C CA . GLN B 1 123 ? 4.816 -9.945 -20.266 1 97.31 123 GLN B CA 1
ATOM 2330 C C . GLN B 1 123 ? 5.93 -9.078 -20.844 1 97.31 123 GLN B C 1
ATOM 2332 O O . GLN B 1 123 ? 6.914 -9.594 -21.375 1 97.31 123 GLN B O 1
ATOM 2337 N N . LYS B 1 124 ? 5.773 -7.793 -20.719 1 95.75 124 LYS B N 1
ATOM 2338 C CA . LYS B 1 124 ? 6.734 -6.852 -21.297 1 95.75 124 LYS B CA 1
ATOM 2339 C C . LYS B 1 124 ? 7.965 -6.719 -20.406 1 95.75 124 LYS B C 1
ATOM 2341 O O . LYS B 1 124 ? 8.992 -6.188 -20.828 1 95.75 124 LYS B O 1
ATOM 2346 N N . ALA B 1 125 ? 7.906 -7.141 -19.203 1 97.06 125 ALA B N 1
ATOM 2347 C CA . ALA B 1 125 ? 9.023 -7.039 -18.266 1 97.06 125 ALA B CA 1
ATOM 2348 C C . ALA B 1 125 ? 9.969 -8.227 -18.406 1 97.06 125 ALA B C 1
ATOM 2350 O O . ALA B 1 125 ? 9.531 -9.375 -18.453 1 97.06 125 ALA B O 1
ATOM 2351 N N . SER B 1 126 ? 11.234 -7.938 -18.5 1 98.12 126 SER B N 1
ATOM 2352 C CA . SER B 1 126 ? 12.219 -9.008 -18.578 1 98.12 126 SER B CA 1
ATOM 2353 C C . SER B 1 126 ? 12.398 -9.711 -17.234 1 98.12 126 SER B C 1
ATOM 2355 O O . SER B 1 126 ? 12.711 -10.898 -17.188 1 98.12 126 SER B O 1
ATOM 2357 N N . ARG B 1 127 ? 12.227 -8.945 -16.125 1 98.69 127 ARG B N 1
ATOM 2358 C CA . ARG B 1 127 ? 12.367 -9.477 -14.773 1 98.69 127 ARG B CA 1
ATOM 2359 C C . ARG B 1 127 ? 11.188 -9.07 -13.898 1 98.69 127 ARG B C 1
ATOM 2361 O O . ARG B 1 127 ? 10.633 -7.977 -14.062 1 98.69 127 ARG B O 1
ATOM 2368 N N . LEU B 1 128 ? 10.766 -9.938 -12.992 1 98.81 128 LEU B N 1
ATOM 2369 C CA . LEU B 1 128 ? 9.695 -9.719 -12.031 1 98.81 128 LEU B CA 1
ATOM 2370 C C . LEU B 1 128 ? 10.195 -9.898 -10.602 1 98.81 128 LEU B C 1
ATOM 2372 O O . LEU B 1 128 ? 11.195 -10.586 -10.367 1 98.81 128 LEU B O 1
ATOM 2376 N N . SER B 1 129 ? 9.531 -9.312 -9.711 1 98.69 129 SER B N 1
ATOM 2377 C CA . SER B 1 129 ? 9.914 -9.375 -8.305 1 98.69 129 SER B CA 1
ATOM 2378 C C . SER B 1 129 ? 8.727 -9.766 -7.422 1 98.69 129 SER B C 1
ATOM 2380 O O . SER B 1 129 ? 7.629 -9.234 -7.586 1 98.69 129 SER B O 1
ATOM 2382 N N . PHE B 1 130 ? 8.977 -10.719 -6.512 1 98.75 130 PHE B N 1
ATOM 2383 C CA . PHE B 1 130 ? 7.969 -11.195 -5.57 1 98.75 130 PHE B CA 1
ATOM 2384 C C . PHE B 1 130 ? 8.578 -11.422 -4.191 1 98.75 130 PHE B C 1
ATOM 2386 O O . PHE B 1 130 ? 9.797 -11.609 -4.07 1 98.75 130 PHE B O 1
ATOM 2393 N N . HIS B 1 131 ? 7.711 -11.398 -3.223 1 98.5 131 HIS B N 1
ATOM 2394 C CA . HIS B 1 131 ? 8.125 -11.797 -1.881 1 98.5 131 HIS B CA 1
ATOM 2395 C C . HIS B 1 131 ? 8.312 -13.305 -1.788 1 98.5 131 HIS B C 1
ATOM 2397 O O . HIS B 1 131 ? 7.52 -14.07 -2.346 1 98.5 131 HIS B O 1
ATOM 2403 N N . PRO B 1 132 ? 9.367 -13.773 -1.153 1 98.75 132 PRO B N 1
ATOM 2404 C CA . PRO B 1 132 ? 9.578 -15.211 -0.955 1 98.75 132 PRO B CA 1
AT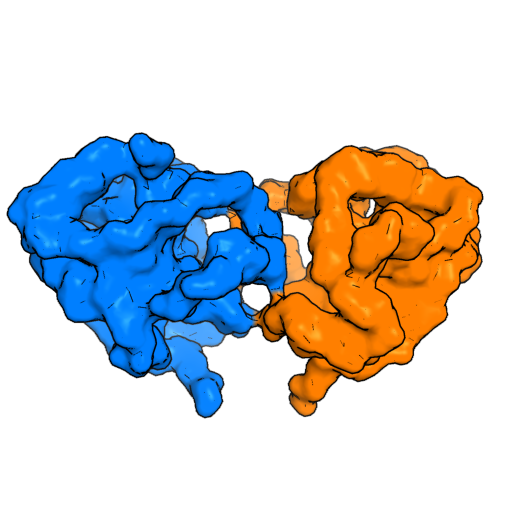OM 2405 C C . PRO B 1 132 ? 8.805 -15.766 0.242 1 98.75 132 PRO B C 1
ATOM 2407 O O . PRO B 1 132 ? 9.383 -16.453 1.084 1 98.75 132 PRO B O 1
ATOM 2410 N N . CYS B 1 133 ? 7.543 -15.453 0.297 1 98.75 133 CYS B N 1
ATOM 2411 C CA . CYS B 1 133 ? 6.598 -15.945 1.292 1 98.75 133 CYS B CA 1
ATOM 2412 C C . CYS B 1 133 ? 6.773 -15.219 2.621 1 98.75 133 CYS B C 1
ATOM 2414 O O . CYS B 1 133 ? 6.422 -15.75 3.676 1 98.75 133 CYS B O 1
ATOM 2416 N N . ILE B 1 134 ? 7.387 -14.062 2.598 1 98.44 134 ILE B N 1
ATOM 2417 C CA . ILE B 1 134 ? 7.535 -13.109 3.697 1 98.44 134 ILE B CA 1
ATOM 2418 C C . ILE B 1 134 ? 7.73 -11.703 3.145 1 98.44 134 ILE B C 1
ATOM 2420 O O . ILE B 1 134 ? 8.336 -11.523 2.086 1 98.44 134 ILE B O 1
ATOM 2424 N N . ASN B 1 135 ? 7.266 -10.695 3.826 1 97.38 135 ASN B N 1
ATOM 2425 C CA . ASN B 1 135 ? 7.277 -9.359 3.246 1 97.38 135 ASN B CA 1
ATOM 2426 C C . ASN B 1 135 ? 8.531 -8.578 3.648 1 97.38 135 ASN B C 1
ATOM 2428 O O . ASN B 1 135 ? 8.555 -7.352 3.568 1 97.38 135 ASN B O 1
ATOM 2432 N N . THR B 1 136 ? 9.602 -9.32 4.086 1 98.06 136 THR B N 1
ATOM 2433 C CA . THR B 1 136 ? 10.836 -8.641 4.465 1 98.06 136 THR B CA 1
ATOM 2434 C C . THR B 1 136 ? 11.969 -9.016 3.518 1 98.06 136 THR B C 1
ATOM 2436 O O . THR B 1 136 ? 13.148 -8.922 3.879 1 98.06 136 THR B O 1
ATOM 2439 N N . ALA B 1 137 ? 11.633 -9.523 2.395 1 98.31 137 ALA B N 1
ATOM 2440 C CA . ALA B 1 137 ? 12.578 -9.797 1.315 1 98.31 137 ALA B CA 1
ATOM 2441 C C . ALA B 1 137 ? 11.875 -9.844 -0.035 1 98.31 137 ALA B C 1
ATOM 2443 O O . ALA B 1 137 ? 10.648 -9.953 -0.097 1 98.31 137 ALA B O 1
ATOM 2444 N N . SER B 1 138 ? 12.641 -9.727 -1.079 1 98.25 138 SER B N 1
ATOM 2445 C CA . SER B 1 138 ? 12.156 -9.859 -2.451 1 98.25 138 SER B CA 1
ATOM 2446 C C . SER B 1 138 ? 13.094 -10.734 -3.281 1 98.25 138 SER B C 1
ATOM 2448 O O . SER B 1 138 ? 14.305 -10.719 -3.074 1 98.25 138 SER B O 1
ATOM 2450 N N . LEU B 1 139 ? 12.523 -11.469 -4.117 1 98.75 139 LEU B N 1
ATOM 2451 C CA . LEU B 1 139 ? 13.258 -12.203 -5.141 1 98.75 139 LEU B CA 1
ATOM 2452 C C . LEU B 1 139 ? 13 -11.617 -6.523 1 98.75 139 LEU B C 1
ATOM 2454 O O . LEU B 1 139 ? 11.852 -11.406 -6.906 1 98.75 139 LEU B O 1
ATOM 2458 N N . ILE B 1 140 ? 14.047 -11.352 -7.215 1 98.75 140 ILE B N 1
ATOM 2459 C CA . ILE B 1 140 ? 13.969 -10.922 -8.602 1 98.75 140 ILE B CA 1
ATOM 2460 C C . ILE B 1 140 ? 14.43 -12.047 -9.523 1 98.75 140 ILE B C 1
ATOM 2462 O O . ILE B 1 140 ? 15.523 -12.594 -9.336 1 98.75 140 ILE B O 1
ATOM 2466 N N . LEU B 1 141 ? 13.664 -12.43 -10.43 1 98.81 141 LEU B N 1
ATOM 2467 C CA . LEU B 1 141 ? 14.008 -13.477 -11.383 1 98.81 141 LEU B CA 1
ATOM 2468 C C . LEU B 1 141 ? 13.5 -13.133 -12.773 1 98.81 141 LEU B C 1
ATOM 2470 O O . LEU B 1 141 ? 12.664 -12.234 -12.93 1 98.81 141 LEU B O 1
ATOM 2474 N N . SER B 1 142 ? 14.008 -13.828 -13.773 1 98.81 142 SER B N 1
ATOM 2475 C CA . SER B 1 142 ? 13.555 -13.562 -15.133 1 98.81 142 SER B CA 1
ATOM 2476 C C . SER B 1 142 ? 12.094 -13.969 -15.32 1 98.81 142 SER B C 1
ATOM 2478 O O . SER B 1 142 ? 11.617 -14.891 -14.656 1 98.81 142 SER B O 1
ATOM 2480 N N . ASN B 1 143 ? 11.43 -13.234 -16.188 1 98.81 143 ASN B N 1
ATOM 2481 C CA . ASN B 1 143 ? 10.055 -13.602 -16.516 1 98.81 143 ASN B CA 1
ATOM 2482 C C . ASN B 1 143 ? 9.953 -15.039 -17.031 1 98.81 143 ASN B C 1
ATOM 2484 O O . ASN B 1 143 ? 9.055 -15.781 -16.641 1 98.81 143 ASN B O 1
ATOM 2488 N N . SER B 1 144 ? 10.898 -15.461 -17.844 1 98.69 144 SER B N 1
ATOM 2489 C CA . SER B 1 144 ? 10.938 -16.828 -18.344 1 98.69 144 SER B CA 1
ATOM 2490 C C . SER B 1 144 ? 11.086 -17.844 -17.219 1 98.69 144 SER B C 1
ATOM 2492 O O . SER B 1 144 ? 10.438 -18.891 -17.219 1 98.69 144 SER B O 1
ATOM 2494 N N . ASP B 1 145 ? 11.922 -17.516 -16.234 1 98.88 145 ASP B N 1
ATOM 2495 C CA . ASP B 1 145 ? 12.117 -18.406 -15.102 1 98.88 145 ASP B CA 1
ATOM 2496 C C . ASP B 1 145 ? 10.867 -18.453 -14.219 1 98.88 145 ASP B C 1
ATOM 2498 O O . ASP B 1 145 ? 10.531 -19.5 -13.656 1 98.88 145 ASP B O 1
ATOM 2502 N N . PHE B 1 146 ? 10.219 -17.328 -14.078 1 98.94 146 PHE B N 1
ATOM 2503 C CA . PHE B 1 146 ? 8.953 -17.312 -13.344 1 98.94 146 PHE B CA 1
ATOM 2504 C C . PHE B 1 146 ? 7.941 -18.25 -13.992 1 98.94 146 PHE B C 1
ATOM 2506 O O . PHE B 1 146 ? 7.234 -18.984 -13.297 1 98.94 146 PHE B O 1
ATOM 2513 N N . MET B 1 147 ? 7.906 -18.219 -15.352 1 98.81 147 MET B N 1
ATOM 2514 C CA . MET B 1 147 ? 6.973 -19.094 -16.047 1 98.81 147 MET B CA 1
ATOM 2515 C C . MET B 1 147 ? 7.363 -20.562 -15.875 1 98.81 147 MET B C 1
ATOM 2517 O O . MET B 1 147 ? 6.492 -21.438 -15.805 1 98.81 147 MET B O 1
ATOM 2521 N N . ARG B 1 148 ? 8.617 -20.875 -15.758 1 98.81 148 ARG B N 1
ATOM 2522 C CA . ARG B 1 148 ? 9.039 -22.234 -15.445 1 98.81 148 ARG B CA 1
ATOM 2523 C C . ARG B 1 148 ? 8.539 -22.656 -14.07 1 98.81 148 ARG B C 1
ATOM 2525 O O . ARG B 1 148 ? 8.125 -23.797 -13.883 1 98.81 148 ARG B O 1
ATOM 2532 N N . PHE B 1 149 ? 8.609 -21.734 -13.094 1 98.94 149 PHE B N 1
ATOM 2533 C CA . PHE B 1 149 ? 8.055 -21.984 -11.766 1 98.94 149 PHE B CA 1
ATOM 2534 C C . PHE B 1 149 ? 6.559 -22.281 -11.852 1 98.94 149 PHE B C 1
ATOM 2536 O O . PHE B 1 149 ? 6.078 -23.25 -11.273 1 98.94 149 PHE B O 1
ATOM 2543 N N . MET B 1 150 ? 5.84 -21.422 -12.633 1 98.88 150 MET B N 1
ATOM 2544 C CA . MET B 1 150 ? 4.398 -21.578 -12.773 1 98.88 150 MET B CA 1
ATOM 2545 C C . MET B 1 150 ? 4.059 -22.938 -13.398 1 98.88 150 MET B C 1
ATOM 2547 O O . MET B 1 150 ? 3.119 -23.609 -12.969 1 98.88 150 MET B O 1
ATOM 2551 N N . ASP B 1 151 ? 4.863 -23.312 -14.391 1 98.69 151 ASP B N 1
ATOM 2552 C CA . ASP B 1 151 ? 4.645 -24.609 -15.039 1 98.69 151 ASP B CA 1
ATOM 2553 C C . ASP B 1 151 ? 4.871 -25.766 -14.07 1 98.69 151 ASP B C 1
ATOM 2555 O O . ASP B 1 151 ? 4.152 -26.766 -14.109 1 98.69 151 ASP B O 1
ATOM 2559 N N . HIS B 1 152 ? 5.785 -25.625 -13.219 1 98.75 152 HIS B N 1
ATOM 2560 C CA . HIS B 1 152 ? 6.141 -26.688 -12.297 1 98.75 152 HIS B CA 1
ATOM 2561 C C . HIS B 1 152 ? 5.047 -26.906 -11.258 1 98.75 152 HIS B C 1
ATOM 2563 O O . HIS B 1 152 ? 4.727 -28.047 -10.906 1 98.75 152 HIS B O 1
ATOM 2569 N N . VAL B 1 153 ? 4.477 -25.797 -10.68 1 98.5 153 VAL B N 1
ATOM 2570 C CA . VAL B 1 153 ? 3.516 -25.938 -9.594 1 98.5 153 VAL B CA 1
ATOM 2571 C C . VAL B 1 153 ? 2.174 -26.422 -10.141 1 98.5 153 VAL B C 1
ATOM 2573 O O . VAL B 1 153 ? 1.307 -26.859 -9.383 1 98.5 153 VAL B O 1
ATOM 2576 N N . GLN B 1 154 ? 1.933 -26.297 -11.406 1 98.56 154 GLN B N 1
ATOM 2577 C CA . GLN B 1 154 ? 0.868 -26.938 -12.172 1 98.56 154 GLN B CA 1
ATOM 2578 C C . GLN B 1 154 ? -0.476 -26.266 -11.914 1 98.56 154 GLN B C 1
ATOM 2580 O O . GLN B 1 154 ? -1.51 -26.719 -12.414 1 98.56 154 GLN B O 1
ATOM 2585 N N . ASN B 1 155 ? -0.555 -25.219 -11.141 1 98.88 155 ASN B N 1
ATOM 2586 C CA . ASN B 1 155 ? -1.771 -24.406 -11.078 1 98.88 155 ASN B CA 1
ATOM 2587 C C . ASN B 1 155 ? -2.139 -23.844 -12.445 1 98.88 155 ASN B C 1
ATOM 2589 O O . ASN B 1 155 ? -1.258 -23.5 -13.234 1 98.88 155 ASN B O 1
ATOM 2593 N N . THR B 1 156 ? -3.422 -23.812 -12.742 1 98.81 156 THR B N 1
ATOM 2594 C CA . THR B 1 156 ? -3.846 -23.172 -13.984 1 98.81 156 THR B CA 1
ATOM 2595 C C . THR B 1 156 ? -3.623 -21.672 -13.922 1 98.81 156 THR B C 1
ATOM 2597 O O . THR B 1 156 ? -3.723 -21.062 -12.852 1 98.81 156 THR B O 1
ATOM 2600 N N . TYR B 1 157 ? -3.234 -21.094 -15.078 1 98.81 157 TYR B N 1
ATOM 2601 C CA . TYR B 1 157 ? -3.062 -19.656 -15.141 1 98.81 157 TYR B CA 1
ATOM 2602 C C . TYR B 1 157 ? -3.43 -19.125 -16.516 1 98.81 157 TYR B C 1
ATOM 2604 O O . TYR B 1 157 ? -3.498 -19.891 -17.484 1 98.81 157 TYR B O 1
ATOM 2612 N N . GLU B 1 158 ? -3.752 -17.875 -16.625 1 98.5 158 GLU B N 1
ATOM 2613 C CA . GLU B 1 158 ? -4.004 -17.203 -17.891 1 98.5 158 GLU B CA 1
ATOM 2614 C C . GLU B 1 158 ? -3.562 -15.75 -17.844 1 98.5 158 GLU B C 1
ATOM 2616 O O . GLU B 1 158 ? -3.557 -15.133 -16.766 1 98.5 158 GLU B O 1
ATOM 2621 N N . TRP B 1 159 ? -3.127 -15.227 -18.984 1 98.44 159 TRP B N 1
ATOM 2622 C CA . TRP B 1 159 ? -2.842 -13.805 -19.172 1 98.44 159 TRP B CA 1
ATOM 2623 C C . TRP B 1 159 ? -4.109 -13.039 -19.516 1 98.44 159 TRP B C 1
ATOM 2625 O O . TRP B 1 159 ? -4.875 -13.453 -20.406 1 98.44 159 TRP B O 1
ATOM 2635 N N . ILE B 1 160 ? -4.316 -11.945 -18.828 1 97.88 160 ILE B N 1
ATOM 2636 C CA . ILE B 1 160 ? -5.512 -11.156 -19.094 1 97.88 160 ILE B CA 1
ATOM 2637 C C . ILE B 1 160 ? -5.152 -9.672 -19.125 1 97.88 160 ILE B C 1
ATOM 2639 O O . ILE B 1 160 ? -4.141 -9.258 -18.547 1 97.88 160 ILE B O 1
ATOM 2643 N N . ASP B 1 161 ? -5.941 -8.812 -19.812 1 96.38 161 ASP B N 1
ATOM 2644 C CA . ASP B 1 161 ? -5.812 -7.363 -19.766 1 96.38 161 ASP B CA 1
ATOM 2645 C C . ASP B 1 161 ? -6.559 -6.785 -18.578 1 96.38 161 ASP B C 1
ATOM 2647 O O . ASP B 1 161 ? -7.785 -6.645 -18.609 1 96.38 161 ASP B O 1
ATOM 2651 N N . LEU B 1 162 ? -5.871 -6.48 -17.562 1 95.62 162 LEU B N 1
ATOM 2652 C CA . LEU B 1 162 ? -6.52 -5.945 -16.375 1 95.62 162 LEU B CA 1
ATOM 2653 C C . LEU B 1 162 ? -6.695 -4.434 -16.469 1 95.62 162 LEU B C 1
ATOM 2655 O O . LEU B 1 162 ? -7.664 -3.877 -15.953 1 95.62 162 LEU B O 1
ATOM 2659 N N . TYR B 1 163 ? -5.711 -3.781 -17.031 1 89.81 163 TYR B N 1
ATOM 2660 C CA . TYR B 1 163 ? -5.766 -2.336 -17.219 1 89.81 163 TYR B CA 1
ATOM 2661 C C . TYR B 1 163 ? -5.004 -1.917 -18.469 1 89.81 163 TYR B C 1
ATOM 2663 O O . TYR B 1 163 ? -4.23 -2.703 -19.031 1 89.81 163 TYR B O 1
ATOM 2671 N N . ASN B 1 164 ? -5.383 -0.732 -18.938 1 81.31 164 ASN B N 1
ATOM 2672 C CA . ASN B 1 164 ? -4.715 -0.216 -20.141 1 81.31 164 ASN B CA 1
ATOM 2673 C C . ASN B 1 164 ? -3.615 0.778 -19.781 1 81.31 164 ASN B C 1
ATOM 2675 O O . ASN B 1 164 ? -3.773 1.579 -18.859 1 81.31 164 ASN B O 1
ATOM 2679 N N . LEU B 1 165 ? -2.436 0.603 -20.328 1 69.19 165 LEU B N 1
ATOM 2680 C CA . LEU B 1 165 ? -1.363 1.578 -20.172 1 69.19 165 LEU B CA 1
ATOM 2681 C C . LEU B 1 165 ? -1.449 2.668 -21.234 1 69.19 165 LEU B C 1
ATOM 2683 O O . LEU B 1 165 ? -1.893 2.412 -22.359 1 69.19 165 LEU B O 1
#

Organism: Tannerella forsythia (strain ATCC 43037 / JCM 10827 / CCUG 21028 A / KCTC 5666 / FDC 338) (NCBI:txid203275)

Sequence (330 aa):
MNGDPRLYALLEQLGIKFEYLEHPPAPTIEIAKQYWAGHDAKHCKNLFFRNHKGNCHYLVILDCDCAMDIHAIEKRLGQGKLTFASEKRMVKFLGVTPGSVTPFGLIHDETHHVHVFLDRNLQKASRLSFHPCINTASLILSNSDFMRFMDHVQNTYEWIDLYNLMNGDPRLYALLEQLGIKFEYLEHPPAPTIEIAKQYWAGHDAKHCKNLFFRNHKGNCHYLVILDCDCAMDIHAIEKRLGQGKLTFASEKRMVKFLGVTPGSVTPFGLIHDETHHVHVFLDRNLQKASRLSFHPCINTASLILSNSDFMRFMDHVQNTYEWIDLYNL

Secondary structure (DSSP, 8-state):
--S-HHHHHHHHHTT---EEEE----SSHHHHHHHHTT---EEEEEEEEEETTSS-EEEEEEETT----HHHHHHHHTSSSEEEPPHHHHHHHHS--TT---GGGGGG-TT---EEEEEGGGGG-SEEEE-SSSTTEEEEEEHHHHHHHHHHH---EEEE--S--/--S-HHHHHHHHHTT---EEEE----SSHHHHHHHHTT---EEEEEEEEEETTSS-EEEEEEETT----HHHHHHHHTSSSEEEPPHHHHHHHHS--TT---GGGGGG-TT---EEEEEGGGGG-SEEEE-SSSTTEEEEEEHHHHHHHHHHH---EEEE--S--

Radius of gyration: 20.71 Å; Cα contacts (8 Å, |Δi|>4): 648; chains: 2; bounding box: 41×56×44 Å

InterPro domains:
  IPR007214 YbaK/aminoacyl-tRNA synthetase-associated domain [PF04073] (23-149)
  IPR036754 YbaK/aminoacyl-tRNA synthetase-associated domain superfamily [G3DSA:3.90.960.10] (2-164)
  IPR036754 YbaK/aminoacyl-tRNA synthetase-associated domain superfamily [SSF55826] (6-163)
  IPR040285 Prolyl-tRNA editing protein ProX/PRXD1 [PTHR31423] (6-162)

Solvent-accessible surface area (backbone atoms only — not comparable to full-atom values): 18088 Å² total; per-residue (Å²): 129,86,48,47,66,68,54,56,52,49,33,54,75,69,68,47,69,67,48,81,44,78,45,74,71,55,77,44,66,58,57,40,47,62,74,43,59,95,55,87,52,48,49,51,39,52,46,52,29,21,33,79,87,62,82,47,39,36,38,39,38,40,57,53,70,60,68,63,53,69,66,58,49,30,64,60,68,68,68,55,60,72,40,76,50,51,57,71,50,33,37,63,42,28,60,23,51,87,67,15,58,36,80,66,17,42,78,52,23,84,80,36,70,47,33,34,42,34,31,47,75,57,72,77,35,68,22,35,30,41,30,47,44,29,48,45,33,36,36,35,29,39,41,70,49,50,49,52,50,47,59,68,54,58,36,51,70,48,76,41,76,74,72,85,131,128,87,48,48,67,67,54,56,52,49,32,55,75,69,66,49,69,67,49,82,44,78,44,75,73,55,76,43,68,59,58,39,46,62,76,43,59,96,56,86,51,47,50,50,39,51,49,53,30,20,33,80,87,63,82,47,38,36,38,38,39,39,56,54,71,61,68,63,55,68,66,58,51,29,64,62,68,68,70,56,62,70,39,76,51,50,57,71,51,34,37,63,43,29,61,24,50,89,66,16,58,36,79,66,16,42,77,50,24,84,79,36,69,48,34,34,42,34,32,48,76,57,73,76,36,69,23,34,32,41,30,47,44,28,49,45,32,36,36,35,30,39,40,70,49,50,49,51,51,48,60,69,54,58,36,53,68,48,76,39,76,73,74,86,130

Foldseek 3Di:
DDADVVLVVVCVVLVFDKDKFFAAFDPAPVRVVVSCPPPQAFEWDWFWKADPVRQAIEIEIDGSPDDDDQVLQCVFVVRPDIDGDDQVVCCQQQVAGPSQDWPSSNLNRQVLRYEYEYEPVNVPIQKYWHHNRDRRMIIIGGPVSVVVVVVVSPRHYDYTHSDDD/DDADVVLVVVCVVLVFDKDKFFADFDPAPVRVVVSCPPPQAFEKDWFWKADPVRQAIEIEIDGSPDDDDQVLQCVFVVRPDIDGDDQVVCCQQQVAGPSQDWPSSNLNRQVLRYEYEYEPVRVPTQKYWHHNRDRRMIIIGGPVSVVVVVVVSPRHYDYTHSDDD

pLDDT: mean 96.79, std 3.53, range [69.19, 98.94]